Protein AF-A0A6A2FHZ5-F1 (afdb_monomer_lite)

Structure (mmCIF, N/CA/C/O backbone):
data_AF-A0A6A2FHZ5-F1
#
_entry.id   AF-A0A6A2FHZ5-F1
#
loop_
_atom_site.group_PDB
_atom_site.id
_atom_site.type_symbol
_atom_site.label_atom_id
_atom_site.label_alt_id
_atom_site.label_comp_id
_atom_site.label_asym_id
_atom_site.label_entity_id
_atom_site.label_seq_id
_atom_site.pdbx_PDB_ins_code
_atom_site.Cartn_x
_atom_site.Cartn_y
_atom_site.Cartn_z
_atom_site.occupancy
_atom_site.B_iso_or_equiv
_atom_site.auth_seq_id
_atom_site.auth_comp_id
_atom_site.auth_asym_id
_atom_site.auth_atom_id
_atom_site.pdbx_PDB_model_num
ATOM 1 N N . MET A 1 1 ? 0.148 64.747 7.440 1.00 37.81 1 MET A N 1
ATOM 2 C CA . MET A 1 1 ? -0.808 63.733 6.944 1.00 37.81 1 MET A CA 1
ATOM 3 C C . MET A 1 1 ? -0.100 62.964 5.828 1.00 37.81 1 MET A C 1
ATOM 5 O O . MET A 1 1 ? -0.114 63.393 4.688 1.00 37.81 1 MET A O 1
ATOM 9 N N . MET A 1 2 ? 0.649 61.919 6.183 1.00 27.28 2 MET A N 1
ATOM 10 C CA . MET A 1 2 ? 1.460 61.108 5.264 1.00 27.28 2 MET A CA 1
ATOM 11 C C . MET A 1 2 ? 1.037 59.653 5.467 1.00 27.28 2 MET A C 1
ATOM 13 O O . MET A 1 2 ? 1.090 59.158 6.590 1.00 27.28 2 MET A O 1
ATOM 17 N N . ARG A 1 3 ? 0.554 58.997 4.408 1.00 29.61 3 ARG A N 1
ATOM 18 C CA . ARG A 1 3 ? 0.252 57.560 4.407 1.00 29.61 3 ARG A CA 1
ATOM 19 C C . ARG A 1 3 ? 1.471 56.823 3.861 1.00 29.61 3 ARG A C 1
ATOM 21 O O . ARG A 1 3 ? 1.838 57.031 2.710 1.00 29.61 3 ARG A O 1
ATOM 28 N N . ALA A 1 4 ? 2.085 55.991 4.695 1.00 28.34 4 ALA A N 1
ATOM 29 C CA . ALA A 1 4 ? 3.094 55.030 4.276 1.00 28.34 4 ALA A CA 1
ATOM 30 C C . ALA A 1 4 ? 2.392 53.813 3.657 1.00 28.34 4 ALA A C 1
ATOM 32 O O . ALA A 1 4 ? 1.487 53.241 4.263 1.00 28.34 4 ALA A O 1
ATOM 33 N N . ILE A 1 5 ? 2.790 53.453 2.438 1.00 32.69 5 ILE A N 1
ATOM 34 C CA . ILE A 1 5 ? 2.382 52.224 1.757 1.00 32.69 5 ILE A CA 1
ATOM 35 C C . ILE A 1 5 ? 3.502 51.212 1.991 1.00 32.69 5 ILE A C 1
ATOM 37 O O . ILE A 1 5 ? 4.608 51.376 1.479 1.00 32.69 5 ILE A O 1
ATOM 41 N N . THR A 1 6 ? 3.222 50.187 2.790 1.00 32.31 6 THR A N 1
ATOM 42 C CA . THR A 1 6 ? 4.129 49.060 3.015 1.00 32.31 6 THR A CA 1
ATOM 43 C C . THR A 1 6 ? 3.942 48.049 1.886 1.00 32.31 6 THR A C 1
ATOM 45 O O . THR A 1 6 ? 2.898 47.408 1.792 1.00 32.31 6 THR A O 1
ATOM 48 N N . PHE A 1 7 ? 4.948 47.909 1.024 1.00 27.19 7 PHE A N 1
ATOM 49 C CA . PHE A 1 7 ? 5.049 46.803 0.073 1.00 27.19 7 PHE A CA 1
ATOM 50 C C . PHE A 1 7 ? 5.587 45.569 0.805 1.00 27.19 7 PHE A C 1
ATOM 52 O O . PHE A 1 7 ? 6.715 45.578 1.295 1.00 27.19 7 PHE A O 1
ATOM 59 N N . VAL A 1 8 ? 4.787 44.506 0.876 1.00 28.30 8 VAL A N 1
ATOM 60 C CA . VAL A 1 8 ? 5.243 43.177 1.302 1.00 28.30 8 VAL A CA 1
ATOM 61 C C . VAL A 1 8 ? 5.683 42.429 0.047 1.00 28.30 8 VAL A C 1
ATOM 63 O O . VAL A 1 8 ? 4.858 42.061 -0.785 1.00 28.30 8 VAL A O 1
ATOM 66 N N . ILE A 1 9 ? 6.993 42.241 -0.110 1.00 28.03 9 ILE A N 1
ATOM 67 C CA . ILE A 1 9 ? 7.573 41.392 -1.153 1.00 28.03 9 ILE A CA 1
ATOM 68 C C . ILE A 1 9 ? 7.496 39.946 -0.654 1.00 28.03 9 ILE A C 1
ATOM 70 O O . ILE A 1 9 ? 8.189 39.572 0.290 1.00 28.03 9 ILE A O 1
ATOM 74 N N . PHE A 1 10 ? 6.648 39.133 -1.284 1.00 26.42 10 PHE A N 1
ATOM 75 C CA . PHE A 1 10 ? 6.698 37.680 -1.146 1.00 26.42 10 PHE A CA 1
ATOM 76 C C . PHE A 1 10 ? 7.897 37.162 -1.949 1.00 26.42 10 PHE A C 1
ATOM 78 O O . PHE A 1 10 ? 7.898 37.201 -3.178 1.00 26.42 10 PHE A O 1
ATOM 85 N N . SER A 1 11 ? 8.929 36.696 -1.248 1.00 26.83 11 SER A N 1
ATOM 86 C CA . SER A 1 11 ? 10.017 35.928 -1.852 1.00 26.83 11 SER A CA 1
ATOM 87 C C . SER A 1 11 ? 9.502 34.520 -2.163 1.00 26.83 11 SER A C 1
ATOM 89 O O . SER A 1 11 ? 9.283 33.723 -1.252 1.00 26.83 11 SER A O 1
ATOM 91 N N . LEU A 1 12 ? 9.273 34.218 -3.444 1.00 27.72 12 LEU A N 1
ATOM 92 C CA . LEU A 1 12 ? 9.158 32.843 -3.926 1.00 27.72 12 LEU A CA 1
ATOM 93 C C . LEU A 1 12 ? 10.567 32.235 -3.952 1.00 27.72 12 LEU A C 1
ATOM 95 O O . LEU A 1 12 ? 11.324 32.444 -4.899 1.00 27.72 12 LEU A O 1
ATOM 99 N N . THR A 1 13 ? 10.925 31.457 -2.935 1.00 30.34 13 THR A N 1
ATOM 100 C CA . THR A 1 13 ? 12.044 30.518 -3.055 1.00 30.34 13 THR A CA 1
ATOM 101 C C . THR A 1 13 ? 11.579 29.319 -3.872 1.00 30.34 13 THR A C 1
ATOM 103 O O . THR A 1 13 ? 10.860 28.450 -3.382 1.00 30.34 13 THR A O 1
ATOM 106 N N . LEU A 1 14 ? 11.968 29.310 -5.144 1.00 29.31 14 LEU A N 1
ATOM 107 C CA . LEU A 1 14 ? 11.897 28.155 -6.029 1.00 29.31 14 LEU A CA 1
ATOM 108 C C . LEU A 1 14 ? 12.796 27.045 -5.465 1.00 29.31 14 LEU A C 1
ATOM 110 O O . LEU A 1 14 ? 14.011 27.213 -5.368 1.00 29.31 14 LEU A O 1
ATOM 114 N N . PHE A 1 15 ? 12.199 25.910 -5.103 1.00 27.77 15 PHE A N 1
ATOM 115 C CA . PHE A 1 15 ? 12.936 24.667 -4.901 1.00 27.77 15 PHE A CA 1
ATOM 116 C C . PHE A 1 15 ? 13.473 24.207 -6.260 1.00 27.77 15 PHE A C 1
ATOM 118 O O . PHE A 1 15 ? 12.729 23.708 -7.101 1.00 27.77 15 PHE A O 1
ATOM 125 N N . SER A 1 16 ? 14.770 24.408 -6.483 1.00 25.19 16 SER A N 1
ATOM 126 C CA . SER A 1 16 ? 15.500 23.741 -7.555 1.00 25.19 16 SER A CA 1
ATOM 127 C C . SER A 1 16 ? 15.674 22.273 -7.157 1.00 25.19 16 SER A C 1
ATOM 129 O O . SER A 1 16 ? 16.451 21.958 -6.255 1.00 25.19 16 SER A O 1
ATOM 131 N N . CYS A 1 17 ? 14.917 21.373 -7.786 1.00 31.45 17 CYS A N 1
ATOM 132 C CA . CYS A 1 17 ? 15.097 19.926 -7.666 1.00 31.45 17 CYS A CA 1
ATOM 133 C C . CYS A 1 17 ? 16.353 19.488 -8.433 1.00 31.45 17 CYS A C 1
ATOM 135 O O . CYS A 1 17 ? 16.271 18.878 -9.488 1.00 31.45 17 CYS A O 1
ATOM 137 N N . HIS A 1 18 ? 17.522 19.791 -7.877 1.00 35.44 18 HIS A N 1
ATOM 138 C CA . HIS A 1 18 ? 18.756 19.053 -8.129 1.00 35.44 18 HIS A CA 1
ATOM 139 C C . HIS A 1 18 ? 19.611 19.079 -6.861 1.00 35.44 18 HIS A C 1
ATOM 141 O O . HIS A 1 18 ? 20.652 19.728 -6.785 1.00 35.44 18 HIS A O 1
ATOM 147 N N . THR A 1 19 ? 19.195 18.326 -5.845 1.00 31.06 19 THR A N 1
ATOM 148 C CA . THR A 1 19 ? 20.190 17.669 -5.003 1.00 31.06 19 THR A CA 1
ATOM 149 C C . THR A 1 19 ? 20.744 16.514 -5.824 1.00 31.06 19 THR A C 1
ATOM 151 O O . THR A 1 19 ? 20.046 15.538 -6.089 1.00 31.06 19 THR A O 1
ATOM 154 N N . LYS A 1 20 ? 21.998 16.647 -6.272 1.00 30.27 20 LYS A N 1
ATOM 155 C CA . LYS A 1 20 ? 22.829 15.495 -6.628 1.00 30.27 20 LYS A CA 1
ATOM 156 C C . LYS A 1 20 ? 22.725 14.503 -5.470 1.00 30.27 20 LYS A C 1
ATOM 158 O O . LYS A 1 20 ? 23.298 14.747 -4.409 1.00 30.27 20 LYS A O 1
ATOM 163 N N . GLN A 1 21 ? 21.961 13.429 -5.653 1.00 33.53 21 GLN A N 1
ATOM 164 C CA . GLN A 1 21 ? 22.142 12.223 -4.860 1.00 33.53 21 GLN A CA 1
ATOM 165 C C . GLN A 1 21 ? 23.618 11.852 -5.005 1.00 33.53 21 GLN A C 1
ATOM 167 O O . GLN A 1 21 ? 24.140 11.812 -6.119 1.00 33.53 21 GLN A O 1
ATOM 172 N N . SER A 1 22 ? 24.307 11.695 -3.879 1.00 29.02 22 SER A N 1
ATOM 173 C CA . SER A 1 22 ? 25.691 11.237 -3.851 1.00 29.02 22 SER A CA 1
ATOM 174 C C . SER A 1 22 ? 25.811 9.968 -4.691 1.00 29.02 22 SER A C 1
ATOM 176 O O . SER A 1 22 ? 25.096 8.996 -4.444 1.00 29.02 22 SER A O 1
ATOM 178 N N . GLU A 1 23 ? 26.692 10.002 -5.686 1.00 32.34 23 GLU A N 1
ATOM 179 C CA . GLU A 1 23 ? 27.036 8.883 -6.557 1.00 32.34 23 GLU A CA 1
ATOM 180 C C . GLU A 1 23 ? 27.633 7.739 -5.724 1.00 32.34 23 GLU A C 1
ATOM 182 O O . GLU A 1 23 ? 28.845 7.618 -5.580 1.00 32.34 23 GLU A O 1
ATOM 187 N N . ASN A 1 24 ? 26.784 6.871 -5.175 1.00 28.42 24 ASN A N 1
ATOM 188 C CA . ASN A 1 24 ? 27.199 5.528 -4.796 1.00 28.42 24 ASN A CA 1
ATOM 189 C C . ASN A 1 24 ? 27.073 4.645 -6.038 1.00 28.42 24 ASN A C 1
ATOM 191 O O . ASN A 1 24 ? 26.074 3.961 -6.250 1.00 28.42 24 ASN A O 1
ATOM 195 N N . THR A 1 25 ? 28.100 4.679 -6.887 1.00 27.53 25 THR A N 1
ATOM 196 C CA . THR A 1 25 ? 28.330 3.668 -7.926 1.00 27.53 25 THR A CA 1
ATOM 197 C C . THR A 1 25 ? 28.543 2.311 -7.257 1.00 27.53 25 THR A C 1
ATOM 199 O O . THR A 1 25 ? 29.661 1.948 -6.897 1.00 27.53 25 THR A O 1
ATOM 202 N N . VAL A 1 26 ? 27.467 1.547 -7.077 1.00 30.05 26 VAL A N 1
ATOM 203 C CA . VAL A 1 26 ? 27.561 0.121 -6.761 1.00 30.05 26 VAL A CA 1
ATOM 204 C C . VAL A 1 26 ? 27.708 -0.619 -8.084 1.00 30.05 26 VAL A C 1
ATOM 206 O O . VAL A 1 26 ? 26.770 -0.715 -8.872 1.00 30.05 26 VAL A O 1
ATOM 209 N N . SER A 1 27 ? 28.910 -1.125 -8.345 1.00 26.55 27 SER A N 1
ATOM 210 C CA . SER A 1 27 ? 29.131 -2.105 -9.404 1.00 26.55 27 SER A CA 1
ATOM 211 C C . SER A 1 27 ? 28.442 -3.409 -8.997 1.00 26.55 27 SER A C 1
ATOM 213 O O . SER A 1 27 ? 28.780 -4.020 -7.986 1.00 26.55 27 SER A O 1
ATOM 215 N N . ILE A 1 28 ? 27.422 -3.816 -9.751 1.00 33.12 28 ILE A N 1
ATOM 216 C CA . ILE A 1 28 ? 26.739 -5.091 -9.530 1.00 33.12 28 ILE A CA 1
ATOM 217 C C . ILE A 1 28 ? 27.525 -6.167 -10.285 1.00 33.12 28 ILE A C 1
ATOM 219 O O . ILE A 1 28 ? 27.479 -6.231 -11.512 1.00 33.12 28 ILE A O 1
ATOM 223 N N . GLU A 1 29 ? 28.246 -7.019 -9.553 1.00 27.03 29 GLU A N 1
ATOM 224 C CA . GLU A 1 29 ? 28.723 -8.296 -10.089 1.00 27.03 29 GLU A CA 1
ATOM 225 C C . GLU A 1 29 ? 27.516 -9.180 -10.433 1.00 27.03 29 GLU A C 1
ATOM 227 O O . GLU A 1 29 ? 26.686 -9.510 -9.582 1.00 27.03 29 GLU A O 1
ATOM 232 N N . THR A 1 30 ? 27.413 -9.578 -11.700 1.00 32.47 30 THR A N 1
ATOM 233 C CA . THR A 1 30 ? 26.411 -10.527 -12.188 1.00 32.47 30 THR A CA 1
ATOM 234 C C . THR A 1 30 ? 26.799 -11.947 -11.778 1.00 32.47 30 THR A C 1
ATOM 236 O O . THR A 1 30 ? 27.485 -12.657 -12.512 1.00 32.47 30 THR A O 1
ATOM 239 N N . GLY A 1 31 ? 26.352 -12.364 -10.596 1.00 29.09 31 GLY A N 1
ATOM 240 C CA . GLY A 1 31 ? 26.367 -13.753 -10.141 1.00 29.09 31 GLY A CA 1
ATOM 241 C C . GLY A 1 31 ? 25.125 -14.057 -9.294 1.00 29.09 31 GLY A C 1
ATOM 242 O O . GLY A 1 31 ? 24.583 -13.142 -8.669 1.00 29.09 31 GLY A O 1
ATOM 243 N N . PRO A 1 32 ? 24.633 -15.311 -9.261 1.00 28.39 32 PRO A N 1
ATOM 244 C CA . PRO A 1 32 ? 23.470 -15.671 -8.459 1.00 28.39 32 PRO A CA 1
ATOM 245 C C . PRO A 1 32 ? 23.836 -15.565 -6.975 1.00 28.39 32 PRO A C 1
ATOM 247 O O . PRO A 1 32 ? 24.513 -16.430 -6.421 1.00 28.39 32 PRO A O 1
ATOM 250 N N . ARG A 1 33 ? 23.416 -14.474 -6.328 1.00 30.17 33 ARG A N 1
ATOM 251 C CA . ARG A 1 33 ? 23.655 -14.250 -4.902 1.00 30.17 33 ARG A CA 1
ATOM 252 C C . ARG A 1 33 ? 22.506 -14.854 -4.100 1.00 30.17 33 ARG A C 1
ATOM 254 O O . ARG A 1 33 ? 21.414 -14.296 -4.040 1.00 30.17 33 ARG A O 1
ATOM 261 N N . ALA A 1 34 ? 22.771 -16.013 -3.508 1.00 31.09 34 ALA A N 1
ATOM 262 C CA . ALA A 1 34 ? 22.007 -16.509 -2.375 1.00 31.09 34 ALA A CA 1
ATOM 263 C C . ALA A 1 34 ? 22.147 -15.529 -1.192 1.00 31.09 34 ALA A C 1
ATOM 265 O O . ALA A 1 34 ? 23.221 -14.974 -0.961 1.00 31.09 34 ALA A O 1
ATOM 266 N N . ASP A 1 35 ? 21.048 -15.347 -0.463 1.00 32.34 35 ASP A N 1
ATOM 267 C CA . ASP A 1 35 ? 20.951 -14.744 0.869 1.00 32.34 35 ASP A CA 1
ATOM 268 C C . ASP A 1 35 ? 21.330 -13.256 1.016 1.00 32.34 35 ASP A C 1
ATOM 270 O O . ASP A 1 35 ? 22.431 -12.879 1.419 1.00 32.34 35 ASP A O 1
ATOM 274 N N . SER A 1 36 ? 20.327 -12.385 0.872 1.00 33.78 36 SER A N 1
ATOM 275 C CA . SER A 1 36 ? 20.349 -10.994 1.356 1.00 33.78 36 SER A CA 1
ATOM 276 C C . SER A 1 36 ? 20.174 -10.868 2.883 1.00 33.78 36 SER A C 1
ATOM 278 O O . SER A 1 36 ? 19.803 -9.808 3.377 1.00 33.78 36 SER A O 1
ATOM 280 N N . VAL A 1 37 ? 20.436 -11.931 3.653 1.00 33.59 37 VAL A N 1
ATOM 281 C CA . VAL A 1 37 ? 20.355 -11.910 5.128 1.00 33.59 37 VAL A CA 1
ATOM 282 C C . VAL A 1 37 ? 21.687 -11.489 5.770 1.00 33.59 37 VAL A C 1
ATOM 284 O O . VAL A 1 37 ? 21.689 -10.998 6.891 1.00 33.59 37 VAL A O 1
ATOM 287 N N . ASN A 1 38 ? 22.821 -11.587 5.062 1.00 29.97 38 ASN A N 1
ATOM 288 C CA . ASN A 1 38 ? 24.149 -11.408 5.677 1.00 29.97 38 ASN A CA 1
ATOM 289 C C . ASN A 1 38 ? 24.945 -10.168 5.238 1.00 29.97 38 ASN A C 1
ATOM 291 O O . ASN A 1 38 ? 26.079 -9.999 5.676 1.00 29.97 38 ASN A O 1
ATOM 295 N N . THR A 1 39 ? 24.395 -9.274 4.412 1.00 31.47 39 THR A N 1
ATOM 296 C CA . THR A 1 39 ? 25.123 -8.061 3.970 1.00 31.47 39 THR A CA 1
ATOM 297 C C . THR A 1 39 ? 24.885 -6.823 4.839 1.00 31.47 39 THR A C 1
ATOM 299 O O . THR A 1 39 ? 25.496 -5.792 4.589 1.00 31.47 39 THR A O 1
ATOM 302 N N . VAL A 1 40 ? 24.075 -6.932 5.898 1.00 36.09 40 VAL A N 1
ATOM 303 C CA . VAL A 1 40 ? 23.838 -5.842 6.868 1.00 36.09 40 VAL A CA 1
ATOM 304 C C . VAL A 1 40 ? 24.912 -5.796 7.974 1.00 36.09 40 VAL A C 1
ATOM 306 O O . VAL A 1 40 ? 25.021 -4.808 8.685 1.00 36.09 40 VAL A O 1
ATOM 309 N N . ASN A 1 41 ? 25.774 -6.813 8.095 1.00 34.69 41 ASN A N 1
ATOM 310 C CA . ASN A 1 41 ? 26.676 -6.959 9.251 1.00 34.69 41 ASN A CA 1
ATOM 311 C C . ASN A 1 41 ? 28.042 -6.249 9.143 1.00 34.69 41 ASN A C 1
ATOM 313 O O . ASN A 1 41 ? 28.883 -6.466 10.009 1.00 34.69 41 ASN A O 1
ATOM 317 N N . ASN A 1 42 ? 28.282 -5.425 8.116 1.00 36.16 42 ASN A N 1
ATOM 318 C CA . ASN A 1 42 ? 29.568 -4.728 7.934 1.00 36.16 42 ASN A CA 1
ATOM 319 C C . ASN A 1 42 ? 29.460 -3.195 7.860 1.00 36.16 42 ASN A C 1
ATOM 321 O O . ASN A 1 42 ? 30.449 -2.545 7.532 1.00 36.16 42 ASN A O 1
ATOM 325 N N . LEU A 1 43 ? 28.298 -2.613 8.166 1.00 35.88 43 LEU A N 1
ATOM 326 C CA . LEU A 1 43 ? 28.227 -1.179 8.448 1.00 35.88 43 LEU A CA 1
ATOM 327 C C . LEU A 1 43 ? 28.726 -0.975 9.880 1.00 35.88 43 LEU A C 1
ATOM 329 O O . LEU A 1 43 ? 28.250 -1.640 10.800 1.00 35.88 43 LEU A O 1
ATOM 333 N N . THR A 1 44 ? 29.729 -0.121 10.061 1.00 37.25 44 THR A N 1
ATOM 334 C CA . THR A 1 44 ? 30.174 0.288 11.395 1.00 37.25 44 THR A CA 1
ATOM 335 C C . THR A 1 44 ? 29.017 0.993 12.110 1.00 37.25 44 THR A C 1
ATOM 337 O O . THR A 1 44 ? 28.214 1.669 11.467 1.00 37.25 44 THR A O 1
ATOM 340 N N . ASP A 1 45 ? 28.923 0.852 13.437 1.00 44.81 45 ASP A N 1
ATOM 341 C CA . ASP A 1 45 ? 27.840 1.435 14.257 1.00 44.81 45 ASP A CA 1
ATOM 342 C C . ASP A 1 45 ? 27.657 2.960 14.054 1.00 44.81 45 ASP A C 1
ATOM 344 O O . ASP A 1 45 ? 26.591 3.499 14.346 1.00 44.81 45 ASP A O 1
ATOM 348 N N . ASP A 1 46 ? 28.660 3.648 13.497 1.00 40.62 46 ASP A N 1
ATOM 349 C CA . ASP A 1 46 ? 28.648 5.085 13.205 1.00 40.62 46 ASP A CA 1
ATOM 350 C C . ASP A 1 46 ? 27.982 5.469 11.859 1.00 40.62 46 ASP A C 1
ATOM 352 O O . ASP A 1 46 ? 27.729 6.651 11.625 1.00 40.62 46 ASP A O 1
ATOM 356 N N . GLU A 1 47 ? 27.674 4.516 10.967 1.00 45.16 47 GLU A N 1
ATOM 357 C CA . GLU A 1 47 ? 27.088 4.787 9.634 1.00 45.16 47 GLU A CA 1
ATOM 358 C C . GLU A 1 47 ? 25.582 4.488 9.530 1.00 45.16 47 GLU A C 1
ATOM 360 O O . GLU A 1 47 ? 24.944 4.828 8.528 1.00 45.16 47 GLU A O 1
ATOM 365 N N . ILE A 1 48 ? 24.969 3.912 10.570 1.00 46.34 48 ILE A N 1
ATOM 366 C CA . ILE A 1 48 ? 23.509 3.816 10.652 1.00 46.34 48 ILE A CA 1
ATOM 367 C C . ILE A 1 48 ? 22.995 5.211 11.008 1.00 46.34 48 ILE A C 1
ATOM 369 O O . ILE A 1 48 ? 22.975 5.595 12.178 1.00 46.34 48 ILE A O 1
ATOM 373 N N . GLN A 1 49 ? 22.565 5.986 10.004 1.00 49.66 49 GLN A N 1
ATOM 374 C CA . GLN A 1 49 ? 21.730 7.163 10.255 1.00 49.66 49 GLN A CA 1
ATOM 375 C C . GLN A 1 49 ? 20.633 6.743 11.233 1.00 49.66 49 GLN A C 1
ATOM 377 O O . GLN A 1 49 ? 19.872 5.819 10.944 1.00 49.66 49 GLN A O 1
ATOM 382 N N . ALA A 1 50 ? 20.600 7.369 12.412 1.00 54.94 50 ALA A N 1
ATOM 383 C CA . ALA A 1 50 ? 19.620 7.053 13.436 1.00 54.94 50 ALA A CA 1
ATOM 384 C C . ALA A 1 50 ? 18.229 7.143 12.804 1.00 54.94 50 ALA A C 1
ATOM 386 O O . ALA A 1 50 ? 17.778 8.235 12.450 1.00 54.94 50 ALA A O 1
ATOM 387 N N . ILE A 1 51 ? 17.585 5.987 12.615 1.00 60.03 51 ILE A N 1
ATOM 388 C CA . ILE A 1 51 ? 16.256 5.907 12.016 1.00 60.03 51 ILE A CA 1
ATOM 389 C C . ILE A 1 51 ? 15.365 6.857 12.807 1.00 60.03 51 ILE A C 1
ATOM 391 O O . ILE A 1 51 ? 15.137 6.669 14.005 1.00 60.03 51 ILE A O 1
ATOM 395 N N . THR A 1 52 ? 14.909 7.917 12.147 1.00 68.69 52 THR A N 1
ATOM 396 C CA . THR A 1 52 ? 14.117 8.941 12.816 1.00 68.69 52 THR A CA 1
ATOM 397 C C . THR A 1 52 ? 12.694 8.416 12.955 1.00 68.69 52 THR A C 1
ATOM 399 O O . THR A 1 52 ? 12.100 7.892 12.008 1.00 68.69 52 THR A O 1
ATOM 402 N N . TYR A 1 53 ? 12.150 8.509 14.165 1.00 69.88 53 TYR A N 1
ATOM 403 C CA . TYR A 1 53 ? 10.799 8.045 14.464 1.00 69.88 53 TYR A CA 1
ATOM 404 C C . TYR A 1 53 ? 9.742 8.999 13.889 1.00 69.88 53 TYR A C 1
ATOM 406 O O . TYR A 1 53 ? 10.033 10.125 13.482 1.00 69.88 53 TYR A O 1
ATOM 414 N N . CYS A 1 54 ? 8.483 8.558 13.842 1.00 73.44 54 CYS A N 1
ATOM 415 C CA . CYS A 1 54 ? 7.375 9.442 13.493 1.00 73.44 54 CYS A CA 1
ATOM 416 C C . CYS A 1 54 ? 7.323 10.656 14.436 1.00 73.44 54 CYS A C 1
ATOM 418 O O . CYS A 1 54 ? 6.989 10.519 15.611 1.00 73.44 54 CYS A O 1
ATOM 420 N N . GLU A 1 55 ? 7.586 11.848 13.907 1.00 72.75 55 GLU A N 1
ATOM 421 C CA . GLU A 1 55 ? 7.100 13.085 14.514 1.00 72.75 55 GLU A CA 1
ATOM 422 C C . GLU A 1 55 ? 5.606 13.235 14.229 1.00 72.75 55 GLU A C 1
ATOM 424 O O . GLU A 1 55 ? 5.183 13.161 13.073 1.00 72.75 55 GLU A O 1
ATOM 429 N N . PHE A 1 56 ? 4.827 13.415 15.292 1.00 73.06 56 PHE A N 1
ATOM 430 C CA . PHE A 1 56 ? 3.394 13.665 15.226 1.00 73.06 56 PHE A CA 1
ATOM 431 C C . PHE A 1 56 ? 3.138 15.098 15.669 1.00 73.06 56 PHE A C 1
ATOM 433 O O . PHE A 1 56 ? 3.646 15.523 16.709 1.00 73.06 56 PHE A O 1
ATOM 440 N N . ASP A 1 57 ? 2.329 15.828 14.911 1.00 74.88 57 ASP A N 1
ATOM 441 C CA . ASP A 1 57 ? 1.799 17.093 15.400 1.00 74.88 57 ASP A CA 1
ATOM 442 C C . ASP A 1 57 ? 0.694 16.856 16.454 1.00 74.88 57 ASP A C 1
ATOM 444 O O . ASP A 1 57 ? 0.238 15.734 16.703 1.00 74.88 57 ASP A O 1
ATOM 448 N N . ASN A 1 58 ? 0.239 17.940 17.083 1.00 74.00 58 ASN A N 1
ATOM 449 C CA . ASN A 1 58 ? -0.795 17.886 18.118 1.00 74.00 58 ASN A CA 1
ATOM 450 C C . ASN A 1 58 ? -2.207 17.570 17.579 1.00 74.00 58 ASN A C 1
ATOM 452 O O . ASN A 1 58 ? -3.134 17.438 18.378 1.00 74.00 58 ASN A O 1
ATOM 456 N N . LEU A 1 59 ? -2.394 17.465 16.260 1.00 78.31 59 LEU A N 1
ATOM 457 C CA . LEU A 1 59 ? -3.678 17.149 15.623 1.00 78.31 59 LEU A CA 1
ATOM 458 C C . LEU A 1 59 ? -3.902 15.630 15.509 1.00 78.31 59 LEU A C 1
ATOM 460 O O . LEU A 1 59 ? -5.024 15.181 15.276 1.00 78.31 59 LEU A O 1
ATOM 464 N N . HIS A 1 60 ? -2.858 14.830 15.736 1.00 85.56 60 HIS A N 1
ATOM 465 C CA . HIS A 1 60 ? -2.891 13.374 15.658 1.00 85.56 60 HIS A CA 1
ATOM 466 C C . HIS A 1 60 ? -3.352 12.719 16.971 1.00 85.56 60 HIS A C 1
ATOM 468 O O . HIS A 1 60 ? -2.679 12.747 18.009 1.00 85.56 60 HIS A O 1
ATOM 474 N N . LEU A 1 61 ? -4.495 12.034 16.922 1.00 88.94 61 LEU A N 1
ATOM 475 C CA . LEU A 1 61 ? -5.099 11.396 18.090 1.00 88.94 61 LEU A CA 1
ATOM 476 C C . LEU A 1 61 ? -4.538 9.991 18.329 1.00 88.94 61 LEU A C 1
ATOM 478 O O . LEU A 1 61 ? -4.203 9.265 17.394 1.00 88.94 61 LEU A O 1
ATOM 482 N N . ASN A 1 62 ? -4.478 9.558 19.590 1.00 92.19 62 ASN A N 1
ATOM 483 C CA . ASN A 1 62 ? -4.272 8.139 19.884 1.00 92.19 62 ASN A CA 1
ATOM 484 C C . ASN A 1 62 ? -5.517 7.347 19.457 1.00 92.19 62 ASN A C 1
ATOM 486 O O . ASN A 1 62 ? -6.644 7.786 19.682 1.00 92.19 62 ASN A O 1
ATOM 490 N N . PHE A 1 63 ? -5.337 6.141 18.918 1.00 92.75 63 PHE A N 1
ATOM 491 C CA . PHE A 1 63 ? -6.453 5.290 18.481 1.00 92.75 63 PHE A CA 1
ATOM 492 C C . PHE A 1 63 ? -7.545 5.094 19.552 1.00 92.75 63 PHE A C 1
ATOM 494 O O . PHE A 1 63 ? -8.746 5.251 19.290 1.00 92.75 63 PHE A O 1
ATOM 501 N N . ASP A 1 64 ? -7.133 4.786 20.783 1.00 91.94 64 ASP A N 1
ATOM 502 C CA . ASP A 1 64 ? -8.066 4.554 21.885 1.00 91.94 64 ASP A CA 1
ATOM 503 C C . ASP A 1 64 ? -8.709 5.862 22.394 1.00 91.94 64 ASP A C 1
ATOM 505 O O . ASP A 1 64 ? -9.807 5.804 22.944 1.00 91.94 64 ASP A O 1
ATOM 509 N N . SER A 1 65 ? -8.103 7.036 22.150 1.00 92.69 65 SER A N 1
ATOM 510 C CA . SER A 1 65 ? -8.650 8.336 22.581 1.00 92.69 65 SER A CA 1
ATOM 511 C C . SER A 1 65 ? -9.692 8.923 21.631 1.00 92.69 65 SER A C 1
ATOM 513 O O . SER A 1 65 ? -10.389 9.862 22.009 1.00 92.69 65 SER A O 1
ATOM 515 N N . VAL A 1 66 ? -9.821 8.405 20.405 1.00 92.19 66 VAL A N 1
ATOM 516 C CA . VAL A 1 66 ? -10.877 8.855 19.488 1.00 92.19 66 VAL A CA 1
ATOM 517 C C . VAL A 1 66 ? -12.243 8.435 20.037 1.00 92.19 66 VAL A C 1
ATOM 519 O O . VAL A 1 66 ? -12.517 7.239 20.192 1.00 92.19 66 VAL A O 1
ATOM 522 N N . LEU A 1 67 ? -13.090 9.425 20.322 1.00 92.69 67 LEU A N 1
ATOM 523 C CA . LEU A 1 67 ? -14.419 9.242 20.906 1.00 92.69 67 LEU A CA 1
ATOM 524 C C . LEU A 1 67 ? -15.332 8.405 20.001 1.00 92.69 67 LEU A C 1
ATOM 526 O O . LEU A 1 67 ? -15.245 8.475 18.775 1.00 92.69 67 LEU A O 1
ATOM 530 N N . ASP A 1 68 ? -16.253 7.652 20.601 1.00 95.06 68 ASP A N 1
ATOM 531 C CA . ASP A 1 68 ? -17.389 7.101 19.863 1.00 95.06 68 ASP A CA 1
ATOM 532 C C . ASP A 1 68 ? -18.463 8.178 19.615 1.00 95.06 68 ASP A C 1
ATOM 534 O O . ASP A 1 68 ? -18.526 9.193 20.315 1.00 95.06 68 ASP A O 1
ATOM 538 N N . VAL A 1 69 ? -19.343 7.954 18.633 1.00 93.50 69 VAL A N 1
ATOM 539 C CA . VAL A 1 69 ? -20.380 8.930 18.231 1.00 93.50 69 VAL A CA 1
ATOM 540 C C . VAL A 1 69 ? -21.302 9.314 19.389 1.00 93.50 69 VAL A C 1
ATOM 542 O O . VAL A 1 69 ? -21.711 10.472 19.499 1.00 93.50 69 VAL A O 1
ATOM 545 N N . LYS A 1 70 ? -21.670 8.358 20.249 1.00 95.44 70 LYS A N 1
ATOM 546 C CA . LYS A 1 70 ? -22.591 8.606 21.362 1.00 95.44 70 LYS A CA 1
ATOM 547 C C . LYS A 1 70 ? -21.914 9.495 22.401 1.00 95.44 70 LYS A C 1
ATOM 549 O O . LYS A 1 70 ? -22.515 10.483 22.821 1.00 95.44 70 LYS A O 1
ATOM 554 N N . THR A 1 71 ? -20.674 9.184 22.765 1.00 94.94 71 THR A N 1
ATOM 555 C CA . THR A 1 71 ? -19.870 9.983 23.697 1.00 94.94 71 THR A CA 1
ATOM 556 C C . THR A 1 71 ? -19.596 11.380 23.137 1.00 94.94 71 THR A C 1
ATOM 558 O O . THR A 1 71 ? -19.816 12.367 23.837 1.00 94.94 71 THR A O 1
ATOM 561 N N . ALA A 1 72 ? -19.232 11.494 21.855 1.00 93.81 72 ALA A N 1
ATOM 562 C CA . ALA A 1 72 ? -19.044 12.781 21.182 1.00 93.81 72 ALA A CA 1
ATOM 563 C C . ALA A 1 72 ? -20.316 13.652 21.238 1.00 93.81 72 ALA A C 1
ATOM 565 O O . ALA A 1 72 ? -20.261 14.808 21.654 1.00 93.81 72 ALA A O 1
ATOM 566 N N . LYS A 1 73 ? -21.498 13.090 20.940 1.00 94.75 73 LYS A N 1
ATOM 567 C CA . LYS A 1 73 ? -22.784 13.811 21.046 1.00 94.75 73 LYS A CA 1
ATOM 568 C C . LYS A 1 73 ? -23.111 14.272 22.469 1.00 94.75 73 LYS A C 1
ATOM 570 O O . LYS A 1 73 ? -23.726 15.321 22.648 1.00 94.75 73 LYS A O 1
ATOM 575 N N . GLN A 1 74 ? -22.741 13.495 23.486 1.00 95.88 74 GLN A N 1
ATOM 576 C CA . GLN A 1 74 ? -22.944 13.883 24.885 1.00 95.88 74 GLN A CA 1
ATOM 577 C C . GLN A 1 74 ? -22.026 15.038 25.292 1.00 95.88 74 GLN A C 1
ATOM 579 O O . GLN A 1 74 ? -22.461 15.945 26.007 1.00 95.88 74 GLN A O 1
ATOM 584 N N . LEU A 1 75 ? -20.776 15.008 24.830 1.00 94.94 75 LEU A N 1
ATOM 585 C CA . LEU A 1 75 ? -19.776 16.021 25.142 1.00 94.94 75 LEU A CA 1
ATOM 586 C C . LEU A 1 75 ? -19.956 17.315 24.344 1.00 94.94 75 LEU A C 1
ATOM 588 O O . LEU A 1 75 ? -19.590 18.362 24.864 1.00 94.94 75 LEU A O 1
ATOM 592 N N . LEU A 1 76 ? -20.604 17.280 23.174 1.00 95.25 76 LEU A N 1
ATOM 593 C CA . LEU A 1 76 ? -20.882 18.465 22.350 1.00 95.25 76 LEU A CA 1
ATOM 594 C C . LEU A 1 76 ? -21.534 19.617 23.138 1.00 95.25 76 LEU A C 1
ATOM 596 O O . LEU A 1 76 ? -21.250 20.784 22.899 1.00 95.25 76 LEU A O 1
ATOM 600 N N . LYS A 1 77 ? -22.382 19.301 24.128 1.00 93.06 77 LYS A N 1
ATOM 601 C CA . LYS A 1 77 ? -23.019 20.314 24.992 1.00 93.06 77 LYS A CA 1
ATOM 602 C C . LYS A 1 77 ? -22.027 21.089 25.865 1.00 93.06 77 LYS A C 1
ATOM 604 O O . LYS A 1 77 ? -22.353 22.176 26.326 1.00 93.06 77 LYS A O 1
ATOM 609 N N . LYS A 1 78 ? -20.881 20.484 26.172 1.00 95.56 78 LYS A N 1
ATOM 610 C CA . LYS A 1 78 ? -19.834 21.029 27.046 1.00 95.56 78 LYS A CA 1
ATOM 611 C C . LYS A 1 78 ? -18.663 21.587 26.246 1.00 95.56 78 LYS A C 1
ATOM 613 O O . LYS A 1 78 ? -18.019 22.518 26.710 1.00 95.56 78 LYS A O 1
ATOM 618 N N . ASP A 1 79 ? -18.406 21.012 25.078 1.00 94.69 79 ASP A N 1
ATOM 619 C CA . ASP A 1 79 ? -17.318 21.388 24.190 1.00 94.69 79 ASP A CA 1
ATOM 620 C C . ASP A 1 79 ? -17.824 21.446 22.738 1.00 94.69 79 ASP A C 1
ATOM 622 O O . ASP A 1 79 ? -17.914 20.411 22.066 1.00 94.69 79 ASP A O 1
ATOM 626 N N . PRO A 1 80 ? -18.168 22.650 22.243 1.00 93.38 80 PRO A N 1
ATOM 627 C CA . PRO A 1 80 ? -18.604 22.848 20.865 1.00 93.38 80 PRO A CA 1
ATOM 628 C C . PRO A 1 80 ? -17.562 22.448 19.813 1.00 93.38 80 PRO A C 1
ATOM 630 O O . PRO A 1 80 ? -17.943 22.154 18.686 1.00 93.38 80 PRO A O 1
ATOM 633 N N . SER A 1 81 ? -16.264 22.374 20.150 1.00 89.88 81 SER A N 1
ATOM 634 C CA . SER A 1 81 ? -15.227 21.977 19.181 1.00 89.88 81 SER A CA 1
ATOM 635 C C . SER A 1 81 ? -15.404 20.538 18.676 1.00 89.88 81 SER A C 1
ATOM 637 O O . SER A 1 81 ? -14.953 20.196 17.583 1.00 89.88 81 SER A O 1
ATOM 639 N N . ILE A 1 82 ? -16.144 19.705 19.418 1.00 91.38 82 ILE A N 1
ATOM 640 C CA . ILE A 1 82 ? -16.492 18.333 19.026 1.00 91.38 82 ILE A CA 1
ATOM 641 C C . ILE A 1 82 ? -17.388 18.294 17.783 1.00 91.38 82 ILE A C 1
ATOM 643 O O . ILE A 1 82 ? -17.424 17.279 17.082 1.00 91.38 82 ILE A O 1
ATOM 647 N N . GLU A 1 83 ? -18.086 19.391 17.476 1.00 92.38 83 GLU A N 1
ATOM 648 C CA . GLU A 1 83 ? -18.906 19.502 16.272 1.00 92.38 83 GLU A CA 1
ATOM 649 C C . GLU A 1 83 ? -18.101 19.187 15.006 1.00 92.38 83 GLU A C 1
ATOM 651 O O . GLU A 1 83 ? -18.608 18.475 14.140 1.00 92.38 83 GLU A O 1
ATOM 656 N N . TYR A 1 84 ? -16.825 19.590 14.960 1.00 89.00 84 TYR A N 1
ATOM 657 C CA . TYR A 1 84 ? -15.902 19.270 13.868 1.00 89.00 84 TYR A CA 1
ATOM 658 C C . TYR A 1 84 ? -15.869 17.768 13.554 1.00 89.00 84 TYR A C 1
ATOM 660 O O . TYR A 1 84 ? -16.079 17.360 12.414 1.00 89.00 84 TYR A O 1
ATOM 668 N N . TYR A 1 85 ? -15.672 16.922 14.572 1.00 88.50 85 TYR A N 1
ATOM 669 C CA . TYR A 1 85 ? -15.624 15.470 14.384 1.00 88.50 85 TYR A CA 1
ATOM 670 C C . TYR A 1 85 ? -16.977 14.909 13.952 1.00 88.50 85 TYR A C 1
ATOM 672 O O . TYR A 1 85 ? -17.041 14.032 13.099 1.00 88.50 85 TYR A O 1
ATOM 680 N N . LEU A 1 86 ? -18.074 15.413 14.523 1.00 92.00 86 LEU A N 1
ATOM 681 C CA . LEU A 1 86 ? -19.416 14.931 14.193 1.00 92.00 86 LEU A CA 1
ATOM 682 C C . LEU A 1 86 ? -19.839 15.285 12.760 1.00 92.00 86 LEU A C 1
ATOM 684 O O . LEU A 1 86 ? -20.629 14.539 12.176 1.00 92.00 86 LEU A O 1
ATOM 688 N N . GLN A 1 87 ? -19.311 16.379 12.208 1.00 91.75 87 GLN A N 1
ATOM 689 C CA . GLN A 1 87 ? -19.525 16.804 10.825 1.00 91.75 87 GLN A CA 1
ATOM 690 C C . GLN A 1 87 ? -18.543 16.155 9.834 1.00 91.75 87 GLN A C 1
ATOM 692 O O . GLN A 1 87 ? -18.838 16.099 8.642 1.00 91.75 87 GLN A O 1
ATOM 697 N N . ASN A 1 88 ? -17.401 15.635 10.295 1.00 91.00 88 ASN A N 1
ATOM 698 C CA . ASN A 1 88 ? -16.407 15.017 9.422 1.00 91.00 88 ASN A CA 1
ATOM 699 C C . ASN A 1 88 ? -16.813 13.580 9.028 1.00 91.00 88 ASN A C 1
ATOM 701 O O . ASN A 1 88 ? -16.924 12.690 9.870 1.00 91.00 88 ASN A O 1
ATOM 705 N N . GLU A 1 89 ? -16.997 13.315 7.731 1.00 90.38 89 GLU A N 1
ATOM 706 C CA . GLU A 1 89 ? -17.361 11.980 7.224 1.00 90.38 89 GLU A CA 1
ATOM 707 C C . GLU A 1 89 ? -16.340 10.899 7.598 1.00 90.38 89 GLU A C 1
ATOM 709 O O . GLU A 1 89 ? -16.716 9.779 7.963 1.00 90.38 89 GLU A O 1
ATOM 714 N N . SER A 1 90 ? -15.051 11.243 7.580 1.00 93.69 90 SER A N 1
ATOM 715 C CA . SER A 1 90 ? -13.974 10.311 7.910 1.00 93.69 90 SER A CA 1
ATOM 716 C C . SER A 1 90 ? -14.019 9.865 9.374 1.00 93.69 90 SER A C 1
ATOM 718 O O . SER A 1 90 ? -13.658 8.726 9.672 1.00 93.69 90 SER A O 1
ATOM 720 N N . PHE A 1 91 ? -14.568 10.680 10.283 1.00 95.31 91 PHE A N 1
ATOM 721 C CA . PHE A 1 91 ? -14.829 10.265 11.662 1.00 95.31 91 PHE A CA 1
ATOM 722 C C . PHE A 1 91 ? -15.847 9.124 11.723 1.00 95.31 91 PHE A C 1
ATOM 724 O O . PHE A 1 91 ? -15.642 8.166 12.465 1.00 95.31 91 PHE A O 1
ATOM 731 N N . HIS A 1 92 ? -16.912 9.167 10.916 1.00 94.00 92 HIS A N 1
ATOM 732 C CA . HIS A 1 92 ? -17.916 8.096 10.870 1.00 94.00 92 HIS A CA 1
ATOM 733 C C . HIS A 1 92 ? -17.365 6.820 10.227 1.00 94.00 92 HIS A C 1
ATOM 735 O O . HIS A 1 92 ? -17.610 5.728 10.743 1.00 94.00 92 HIS A O 1
ATOM 741 N N . VAL A 1 93 ? -16.567 6.943 9.159 1.00 95.44 93 VAL A N 1
ATOM 742 C CA . VAL A 1 93 ? -15.843 5.801 8.569 1.00 95.44 93 VAL A CA 1
ATOM 743 C C . VAL A 1 93 ? -14.893 5.183 9.596 1.00 95.44 93 VAL A C 1
ATOM 745 O O . VAL A 1 93 ? -14.868 3.960 9.762 1.00 95.44 93 VAL A O 1
ATOM 748 N N . PHE A 1 94 ? -14.178 6.013 10.356 1.00 97.06 94 PHE A N 1
ATOM 749 C CA . PHE A 1 94 ? -13.284 5.552 11.410 1.00 97.06 94 PHE A CA 1
ATOM 750 C C . PHE A 1 94 ? -14.006 4.728 12.477 1.00 97.06 94 PHE A C 1
ATOM 752 O O . PHE A 1 94 ? -13.436 3.756 12.957 1.00 97.06 94 PHE A O 1
ATOM 759 N N . GLN A 1 95 ? -15.258 5.033 12.834 1.00 96.62 95 GLN A N 1
ATOM 760 C CA . GLN A 1 95 ? -15.988 4.218 13.817 1.00 96.62 95 GLN A CA 1
ATOM 761 C C . GLN A 1 95 ? -16.157 2.770 13.351 1.00 96.62 95 GLN A C 1
ATOM 763 O O . GLN A 1 95 ? -16.000 1.851 14.152 1.00 96.62 95 GLN A O 1
ATOM 768 N N . ILE A 1 96 ? -16.422 2.561 12.059 1.00 95.62 96 ILE A N 1
ATOM 769 C CA . ILE A 1 96 ? -16.533 1.225 11.458 1.00 95.62 96 ILE A CA 1
ATOM 770 C C . ILE A 1 96 ? -15.164 0.536 11.487 1.00 95.62 96 ILE A C 1
ATOM 772 O O . ILE A 1 96 ? -15.034 -0.582 11.984 1.00 95.62 96 ILE A O 1
ATOM 776 N N . VAL A 1 97 ? -14.124 1.236 11.027 1.00 96.94 97 VAL A N 1
ATOM 777 C CA . VAL A 1 97 ? -12.742 0.730 11.000 1.00 96.94 97 VAL A CA 1
ATOM 778 C C . VAL A 1 97 ? -12.231 0.405 12.411 1.00 96.94 97 VAL A C 1
ATOM 780 O O . VAL A 1 97 ? -11.566 -0.609 12.616 1.00 96.94 97 VAL A O 1
ATOM 783 N N . LYS A 1 98 ? -12.590 1.210 13.415 1.00 96.94 98 LYS A N 1
ATOM 784 C CA . LYS A 1 98 ? -12.248 0.996 14.824 1.00 96.94 98 LYS A CA 1
ATOM 785 C C . LYS A 1 98 ? -12.850 -0.302 15.348 1.00 96.94 98 LYS A C 1
ATOM 787 O O . LYS A 1 98 ? -12.131 -1.049 16.005 1.00 96.94 98 LYS A O 1
ATOM 792 N N . GLN A 1 99 ? -14.115 -0.607 15.047 1.00 96.75 99 GLN A N 1
ATOM 793 C CA . GLN A 1 99 ? -14.720 -1.881 15.466 1.00 96.75 99 GLN A CA 1
ATOM 794 C C . GLN A 1 99 ? -13.994 -3.083 14.858 1.00 96.75 99 GLN A C 1
ATOM 796 O O . GLN A 1 99 ? -13.665 -4.033 15.565 1.00 96.75 99 GLN A O 1
ATOM 801 N N . ASP A 1 100 ? -13.671 -2.998 13.573 1.00 97.00 100 ASP A N 1
ATOM 802 C CA . ASP A 1 100 ? -12.889 -3.992 12.845 1.00 97.00 100 ASP A CA 1
ATOM 803 C C . ASP A 1 100 ? -11.511 -4.245 13.479 1.00 97.00 100 ASP A C 1
ATOM 805 O O . ASP A 1 100 ? -11.122 -5.390 13.718 1.00 97.00 100 ASP A O 1
ATOM 809 N N . ILE A 1 101 ? -10.777 -3.177 13.799 1.00 97.50 101 ILE A N 1
ATOM 810 C CA . ILE A 1 101 ? -9.467 -3.258 14.462 1.00 97.50 101 ILE A CA 1
ATOM 811 C C . ILE A 1 101 ? -9.605 -3.872 15.859 1.00 97.50 101 ILE A C 1
ATOM 813 O O . ILE A 1 101 ? -8.829 -4.755 16.232 1.00 97.50 101 ILE A O 1
ATOM 817 N N . LEU A 1 102 ? -10.607 -3.444 16.634 1.00 96.62 102 LEU A N 1
ATOM 818 C CA . LEU A 1 102 ? -10.879 -3.994 17.964 1.00 96.62 102 LEU A CA 1
ATOM 819 C C . LEU A 1 102 ? -11.195 -5.494 17.899 1.00 96.62 102 LEU A C 1
ATOM 821 O O . LEU A 1 102 ? -10.685 -6.254 18.725 1.00 96.62 102 LEU A O 1
ATOM 825 N N . ALA A 1 103 ? -11.946 -5.940 16.889 1.00 97.94 103 ALA A N 1
ATOM 826 C CA . ALA A 1 103 ? -12.237 -7.354 16.659 1.00 97.94 103 ALA A CA 1
ATOM 827 C C . ALA A 1 103 ? -10.979 -8.183 16.328 1.00 97.94 103 ALA A C 1
ATOM 829 O O . ALA A 1 103 ? -10.939 -9.381 16.613 1.00 97.94 103 ALA A O 1
ATOM 830 N N . ARG A 1 104 ? -9.921 -7.557 15.791 1.00 97.62 104 ARG A N 1
ATOM 831 C CA . ARG A 1 104 ? -8.630 -8.202 15.483 1.00 97.62 104 ARG A CA 1
ATOM 832 C C . ARG A 1 104 ? -7.615 -8.157 16.633 1.00 97.62 104 ARG A C 1
ATOM 834 O O . ARG A 1 104 ? -6.603 -8.854 16.550 1.00 97.62 104 ARG A O 1
ATOM 841 N N . LYS A 1 105 ? -7.873 -7.442 17.740 1.00 96.56 105 LYS A N 1
ATOM 842 C CA . LYS A 1 105 ? -6.972 -7.414 18.920 1.00 96.56 105 LYS A CA 1
ATOM 843 C C . LYS A 1 105 ? -6.598 -8.817 19.445 1.00 96.56 105 LYS A C 1
ATOM 845 O O . LYS A 1 105 ? -5.420 -9.034 19.740 1.00 96.56 105 LYS A O 1
ATOM 850 N N . PRO A 1 106 ? -7.518 -9.803 19.533 1.00 97.56 106 PRO A N 1
ATOM 851 C CA . PRO A 1 106 ? -7.151 -11.162 19.930 1.00 97.56 106 PRO A CA 1
ATOM 852 C C . PRO A 1 106 ? -6.159 -11.822 18.968 1.00 97.56 106 PRO A C 1
ATOM 854 O O . PRO A 1 106 ? -5.243 -12.500 19.425 1.00 97.56 106 PRO A O 1
ATOM 857 N N . LEU A 1 107 ? -6.311 -11.616 17.654 1.00 97.69 107 LEU A N 1
ATOM 858 C CA . LEU A 1 107 ? -5.373 -12.134 16.656 1.00 97.69 107 LEU A CA 1
ATOM 859 C C . LEU A 1 107 ? -3.996 -11.481 16.815 1.00 97.69 107 LEU A C 1
ATOM 861 O O . LEU A 1 107 ? -3.009 -12.204 16.898 1.00 97.69 107 LEU A O 1
ATOM 865 N N . ALA A 1 108 ? -3.933 -10.151 16.943 1.00 97.69 108 ALA A N 1
ATOM 866 C CA . ALA A 1 108 ? -2.680 -9.422 17.163 1.00 97.69 108 ALA A CA 1
ATOM 867 C C . ALA A 1 108 ? -1.901 -9.969 18.370 1.00 97.69 108 ALA A C 1
ATOM 869 O O . ALA A 1 108 ? -0.713 -10.270 18.263 1.00 97.69 108 ALA A O 1
ATOM 870 N N . LYS A 1 109 ? -2.600 -10.207 19.490 1.00 97.81 109 LYS A N 1
ATOM 871 C CA . LYS A 1 109 ? -2.012 -10.820 20.689 1.00 97.81 109 LYS A CA 1
ATOM 872 C C . LYS A 1 109 ? -1.452 -12.219 20.415 1.00 97.81 109 LYS A C 1
ATOM 874 O O . LYS A 1 109 ? -0.362 -12.537 20.877 1.00 97.81 109 LYS A O 1
ATOM 879 N N . LYS A 1 110 ? -2.189 -13.068 19.693 1.00 98.06 110 LYS A N 1
ATOM 880 C CA . LYS A 1 110 ? -1.748 -14.440 19.381 1.00 98.06 110 LYS A CA 1
ATOM 881 C C . LYS A 1 110 ? -0.556 -14.482 18.430 1.00 98.06 110 LYS A C 1
ATOM 883 O O . LYS A 1 110 ? 0.293 -15.350 18.579 1.00 98.06 110 LYS A O 1
ATOM 888 N N . LEU A 1 111 ? -0.483 -13.528 17.505 1.00 98.12 111 LEU A N 1
ATOM 889 C CA . LEU A 1 111 ? 0.655 -13.345 16.606 1.00 98.12 111 LEU A CA 1
ATOM 890 C C . LEU A 1 111 ? 1.898 -12.783 17.317 1.00 98.12 111 LEU A C 1
ATOM 892 O O . LEU A 1 111 ? 2.949 -12.684 16.693 1.00 98.12 111 LEU A O 1
ATOM 896 N N . GLY A 1 112 ? 1.791 -12.414 18.600 1.00 97.56 112 GLY A N 1
ATOM 897 C CA . GLY A 1 112 ? 2.894 -11.837 19.367 1.00 97.56 112 GLY A CA 1
ATOM 898 C C . GLY A 1 112 ? 3.221 -10.393 18.982 1.00 97.56 112 GLY A C 1
ATOM 899 O O . GLY A 1 112 ? 4.332 -9.939 19.242 1.00 97.56 112 GLY A O 1
ATOM 900 N N . LEU A 1 113 ? 2.280 -9.671 18.360 1.00 97.12 113 LEU A N 1
ATOM 901 C CA . LEU A 1 113 ? 2.445 -8.244 18.089 1.00 97.12 113 LEU A CA 1
ATOM 902 C C . LEU A 1 113 ? 2.426 -7.440 19.399 1.00 97.12 113 LEU A C 1
ATOM 904 O O . LEU A 1 113 ? 1.884 -7.890 20.415 1.00 97.12 113 LEU A O 1
ATOM 908 N N . SER A 1 114 ? 3.003 -6.234 19.370 1.00 95.00 114 SER A N 1
ATOM 909 C CA . SER A 1 114 ? 2.986 -5.320 20.518 1.00 95.00 114 SER A CA 1
ATOM 910 C C . SER A 1 114 ? 1.540 -5.040 20.966 1.00 95.00 114 SER A C 1
ATOM 912 O O . SER A 1 114 ? 0.597 -5.096 20.174 1.00 95.00 114 SER A O 1
ATOM 914 N N . SER A 1 115 ? 1.342 -4.676 22.235 1.00 93.50 115 SER A N 1
ATOM 915 C CA . SER A 1 115 ? 0.013 -4.280 22.730 1.00 93.50 115 SER A CA 1
ATOM 916 C C . SER A 1 115 ? -0.528 -3.001 22.080 1.00 93.50 115 SER A C 1
ATOM 918 O O . SER A 1 115 ? -1.723 -2.728 22.186 1.00 93.50 115 SER A O 1
ATOM 920 N N . GLN A 1 116 ? 0.342 -2.230 21.424 1.00 92.62 116 GLN A N 1
ATOM 921 C CA . GLN A 1 116 ? 0.014 -1.002 20.705 1.00 92.62 116 GLN A CA 1
ATOM 922 C C . GLN A 1 116 ? -0.192 -1.235 19.201 1.00 92.62 116 GLN A C 1
ATOM 924 O O . GLN A 1 116 ? -0.602 -0.310 18.502 1.00 92.62 116 GLN A O 1
ATOM 929 N N . ALA A 1 117 ? 0.079 -2.443 18.699 1.00 95.88 117 ALA A N 1
ATOM 930 C CA . ALA A 1 117 ? -0.080 -2.777 17.296 1.00 95.88 117 ALA A CA 1
ATOM 931 C C . ALA A 1 117 ? -1.562 -2.882 16.918 1.00 95.88 117 ALA A C 1
ATOM 933 O O . ALA A 1 117 ? -2.350 -3.600 17.542 1.00 95.88 117 ALA A O 1
ATOM 934 N N . LEU A 1 118 ? -1.931 -2.188 15.847 1.00 97.25 118 LEU A N 1
ATOM 935 C CA . LEU A 1 118 ? -3.277 -2.176 15.290 1.00 97.25 118 LEU A CA 1
ATOM 936 C C . LEU A 1 118 ? -3.262 -2.913 13.952 1.00 97.25 118 LEU A C 1
ATOM 938 O O . LEU A 1 118 ? -2.637 -2.432 13.012 1.00 97.25 118 LEU A O 1
ATOM 942 N N . ILE A 1 119 ? -3.954 -4.054 13.844 1.00 98.38 119 ILE A N 1
ATOM 943 C CA . ILE A 1 119 ? -4.187 -4.714 12.546 1.00 98.38 119 ILE A CA 1
ATOM 944 C C . ILE A 1 119 ? -5.295 -3.947 11.820 1.00 98.38 119 ILE A C 1
ATOM 946 O O . ILE A 1 119 ? -6.486 -4.176 12.063 1.00 98.38 119 ILE A O 1
ATOM 950 N N . VAL A 1 120 ? -4.889 -3.017 10.956 1.00 97.94 120 VAL A N 1
ATOM 951 C CA . VAL A 1 120 ? -5.793 -2.116 10.228 1.00 97.94 120 VAL A CA 1
ATOM 952 C C . VAL A 1 120 ? -6.525 -2.840 9.103 1.00 97.94 120 VAL A C 1
ATOM 954 O O . VAL A 1 120 ? -7.708 -2.583 8.873 1.00 97.94 120 VAL A O 1
ATOM 957 N N . GLU A 1 121 ? -5.876 -3.827 8.485 1.00 98.38 121 GLU A N 1
ATOM 958 C CA . GLU A 1 121 ? -6.464 -4.626 7.417 1.00 98.38 121 GLU A CA 1
ATOM 959 C C . GLU A 1 121 ? -5.916 -6.055 7.417 1.00 98.38 121 GLU A C 1
ATOM 961 O O . GLU A 1 121 ? -4.793 -6.314 7.852 1.00 98.38 121 GLU A O 1
ATOM 966 N N . GLN A 1 122 ? -6.733 -6.996 6.951 1.00 98.19 122 GLN A N 1
ATOM 967 C CA . GLN A 1 122 ? -6.353 -8.389 6.758 1.00 98.19 122 GLN A CA 1
ATOM 968 C C . GLN A 1 122 ? -6.992 -8.889 5.470 1.00 98.19 122 GLN A C 1
ATOM 970 O O . GLN A 1 122 ? -8.210 -8.796 5.325 1.00 98.19 122 GLN A O 1
ATOM 975 N N . GLN A 1 123 ? -6.191 -9.497 4.601 1.00 98.19 123 GLN A N 1
ATOM 976 C CA . GLN A 1 123 ? -6.645 -10.000 3.314 1.00 98.19 123 GLN A CA 1
ATOM 977 C C . GLN A 1 123 ? -6.162 -11.433 3.092 1.00 98.19 123 GLN A C 1
ATOM 979 O O . GLN A 1 123 ? -4.969 -11.718 3.158 1.00 98.19 123 GLN A O 1
ATOM 984 N N . THR A 1 124 ? -7.100 -12.351 2.843 1.00 98.19 124 THR A N 1
ATOM 985 C CA . THR A 1 124 ? -6.780 -13.758 2.539 1.00 98.19 124 THR A CA 1
ATOM 986 C C . THR A 1 124 ? -6.338 -13.889 1.087 1.00 98.19 124 THR A C 1
ATOM 988 O O . THR A 1 124 ? -6.910 -13.251 0.200 1.00 98.19 124 THR A O 1
ATOM 991 N N . ILE A 1 125 ? -5.341 -14.735 0.844 1.00 98.19 125 ILE A N 1
ATOM 992 C CA . ILE A 1 125 ? -4.769 -14.945 -0.484 1.00 98.19 125 ILE A CA 1
ATOM 993 C C . ILE A 1 125 ? -5.586 -16.011 -1.223 1.00 98.19 125 ILE A C 1
ATOM 995 O O . ILE A 1 125 ? -5.762 -17.135 -0.743 1.00 98.19 125 ILE A O 1
ATOM 999 N N . LEU A 1 126 ? -6.109 -15.671 -2.404 1.00 96.12 126 LEU A N 1
ATOM 1000 C CA . LEU A 1 126 ? -6.923 -16.592 -3.199 1.00 96.12 126 LEU A CA 1
ATOM 1001 C C . LEU A 1 126 ? -6.094 -17.812 -3.635 1.00 96.12 126 LEU A C 1
ATOM 1003 O O . LEU A 1 126 ? -4.977 -17.668 -4.118 1.00 96.12 126 LEU A O 1
ATOM 1007 N N . GLY A 1 127 ? -6.638 -19.019 -3.464 1.00 96.56 127 GLY A N 1
ATOM 1008 C CA . GLY A 1 127 ? -5.911 -20.275 -3.705 1.00 96.56 127 GLY A CA 1
ATOM 1009 C C . GLY A 1 127 ? -5.060 -20.750 -2.519 1.00 96.56 127 GLY A C 1
ATOM 1010 O O . GLY A 1 127 ? -4.685 -21.918 -2.479 1.00 96.56 127 GLY A O 1
ATOM 1011 N N . TYR A 1 128 ? -4.851 -19.900 -1.506 1.00 97.38 128 TYR A N 1
ATOM 1012 C CA . TYR A 1 128 ? -4.072 -20.200 -0.302 1.00 97.38 128 TYR A CA 1
ATOM 1013 C C . TYR A 1 128 ? -4.882 -19.869 0.962 1.00 97.38 128 TYR A C 1
ATOM 1015 O O . TYR A 1 128 ? -4.565 -18.927 1.684 1.00 97.38 128 TYR A O 1
ATOM 1023 N N . PRO A 1 129 ? -5.929 -20.649 1.295 1.00 95.12 129 PRO A N 1
ATOM 1024 C CA . PRO A 1 129 ? -6.895 -20.292 2.343 1.00 95.12 129 PRO A CA 1
ATOM 1025 C C . PRO A 1 129 ? -6.313 -20.233 3.765 1.00 95.12 129 PRO A C 1
ATOM 1027 O O . PRO A 1 129 ? -6.962 -19.714 4.666 1.00 95.12 129 PRO A O 1
ATOM 1030 N N . ASN A 1 130 ? -5.103 -20.760 3.981 1.00 97.88 130 ASN A N 1
ATOM 1031 C CA . ASN A 1 130 ? -4.380 -20.664 5.254 1.00 97.88 130 ASN A CA 1
ATOM 1032 C C . ASN A 1 130 ? -3.343 -19.529 5.263 1.00 97.88 130 ASN A C 1
ATOM 1034 O O . ASN A 1 130 ? -2.524 -19.468 6.181 1.00 97.88 130 ASN A O 1
ATOM 1038 N N . ARG A 1 131 ? -3.337 -18.668 4.242 1.00 98.56 131 ARG A N 1
ATOM 1039 C CA . ARG A 1 131 ? -2.421 -17.539 4.101 1.00 98.56 131 ARG A CA 1
ATOM 1040 C C . ARG A 1 131 ? -3.206 -16.240 4.002 1.00 98.56 131 ARG A C 1
ATOM 1042 O O . ARG A 1 131 ? -4.160 -16.124 3.234 1.00 98.56 131 ARG A O 1
ATOM 1049 N N . ALA A 1 132 ? -2.786 -15.261 4.787 1.00 98.69 132 ALA A N 1
ATOM 1050 C CA . ALA A 1 132 ? -3.284 -13.900 4.689 1.00 98.69 132 ALA A CA 1
ATOM 1051 C C . ALA A 1 132 ? -2.142 -12.907 4.828 1.00 98.69 132 ALA A C 1
ATOM 1053 O O . ALA A 1 132 ? -1.189 -13.145 5.571 1.00 98.69 132 ALA A O 1
ATOM 1054 N N . PHE A 1 133 ? -2.298 -11.767 4.172 1.00 98.88 133 PHE A N 1
ATOM 1055 C CA . PHE A 1 133 ? -1.587 -10.566 4.559 1.00 98.88 133 PHE A CA 1
ATOM 1056 C C . PHE A 1 133 ? -2.315 -9.894 5.715 1.00 98.88 133 PHE A C 1
ATOM 1058 O O . PHE A 1 133 ? -3.548 -9.849 5.750 1.00 98.88 133 PHE A O 1
ATOM 1065 N N . ILE A 1 134 ? -1.545 -9.345 6.645 1.00 98.75 134 ILE A N 1
ATOM 1066 C CA . ILE A 1 134 ? -2.022 -8.343 7.590 1.00 98.75 134 ILE A CA 1
ATOM 1067 C C . ILE A 1 134 ? -1.229 -7.061 7.392 1.00 98.75 134 ILE A C 1
ATOM 1069 O O . ILE A 1 134 ? -0.002 -7.085 7.307 1.00 98.75 134 ILE A O 1
ATOM 1073 N N . LEU A 1 135 ? -1.945 -5.946 7.352 1.00 98.75 135 LEU A N 1
ATOM 1074 C CA . LEU A 1 135 ? -1.383 -4.609 7.412 1.00 98.75 135 LEU A CA 1
ATOM 1075 C C . LEU A 1 135 ? -1.580 -4.106 8.833 1.00 98.75 135 LEU A C 1
ATOM 1077 O O . LEU A 1 135 ? -2.700 -4.127 9.356 1.00 98.75 135 LEU A O 1
ATOM 1081 N N . TRP A 1 136 ? -0.498 -3.683 9.476 1.00 98.44 136 TRP A N 1
ATOM 1082 C CA . TRP A 1 136 ? -0.561 -3.225 10.853 1.00 98.44 136 TRP A CA 1
ATOM 1083 C C . TRP A 1 136 ? 0.343 -2.032 11.122 1.00 98.44 136 TRP A C 1
ATOM 1085 O O . TRP A 1 136 ? 1.356 -1.826 10.456 1.00 98.44 136 TRP A O 1
ATOM 1095 N N . VAL A 1 137 ? -0.062 -1.233 12.107 1.00 97.00 137 VAL A N 1
ATOM 1096 C CA . VAL A 1 137 ? 0.653 -0.030 12.539 1.00 97.00 137 VAL A CA 1
ATOM 1097 C C . VAL A 1 137 ? 0.978 -0.159 14.014 1.00 97.00 137 VAL A C 1
ATOM 1099 O O . VAL A 1 137 ? 0.073 -0.362 14.826 1.00 97.00 137 VAL A O 1
ATOM 1102 N N . ASP A 1 138 ? 2.254 -0.034 14.366 1.00 93.50 138 ASP A N 1
ATOM 1103 C CA . ASP A 1 138 ? 2.672 0.064 15.764 1.00 93.50 138 ASP A CA 1
ATOM 1104 C C . ASP A 1 138 ? 2.583 1.511 16.251 1.00 93.50 138 ASP A C 1
ATOM 1106 O O . ASP A 1 138 ? 3.032 2.434 15.564 1.00 93.50 138 ASP A O 1
ATOM 1110 N N . SER A 1 139 ? 2.015 1.702 17.443 1.00 83.62 139 SER A N 1
ATOM 1111 C CA . SER A 1 139 ? 1.808 3.025 18.052 1.00 83.62 139 SER A CA 1
ATOM 1112 C C . SER A 1 139 ? 1.051 4.005 17.133 1.00 83.62 139 SER A C 1
ATOM 1114 O O . SER A 1 139 ? 1.344 5.201 17.114 1.00 83.62 139 SER A O 1
ATOM 1116 N N . GLY A 1 140 ? 0.097 3.493 16.345 1.00 84.44 140 GLY A N 1
ATOM 1117 C CA . GLY A 1 140 ? -0.589 4.260 15.305 1.00 84.44 140 GLY A CA 1
ATOM 1118 C C . GLY A 1 140 ? -1.391 5.446 15.844 1.00 84.44 140 GLY A C 1
ATOM 1119 O O . GLY A 1 140 ? -2.204 5.305 16.765 1.00 84.44 140 GLY A O 1
ATOM 1120 N N . ARG A 1 141 ? -1.193 6.612 15.229 1.00 93.19 141 ARG A N 1
ATOM 1121 C CA . ARG A 1 141 ? -2.025 7.800 15.418 1.00 93.19 141 ARG A CA 1
ATOM 1122 C C . ARG A 1 141 ? -3.085 7.910 14.339 1.00 93.19 141 ARG A C 1
ATOM 1124 O O . ARG A 1 141 ? -2.905 7.391 13.245 1.00 93.19 141 ARG A O 1
ATOM 1131 N N . VAL A 1 142 ? -4.177 8.589 14.661 1.00 95.69 142 VAL A N 1
ATOM 1132 C CA . VAL A 1 142 ? -5.329 8.802 13.784 1.00 95.69 142 VAL A CA 1
ATOM 1133 C C . VAL A 1 142 ? -5.394 10.279 13.411 1.00 95.69 142 VAL A C 1
ATOM 1135 O O . VAL A 1 142 ? -5.434 11.128 14.304 1.00 95.69 142 VAL A O 1
ATOM 1138 N N . GLY A 1 143 ? -5.410 10.562 12.110 1.00 93.94 143 GLY A N 1
ATOM 1139 C CA . GLY A 1 143 ? -5.608 11.895 11.541 1.00 93.94 143 GLY A CA 1
ATOM 1140 C C . GLY A 1 143 ? -6.944 12.007 10.803 1.00 93.94 143 GLY A C 1
ATOM 1141 O O . GLY A 1 143 ? -7.442 11.019 10.254 1.00 93.94 143 GLY A O 1
ATOM 1142 N N . PHE A 1 144 ? -7.514 13.215 10.808 1.00 93.31 144 PHE A N 1
ATOM 1143 C CA . PHE A 1 144 ? -8.758 13.566 10.121 1.00 93.31 144 PHE A CA 1
ATOM 1144 C C . PHE A 1 144 ? -8.597 14.900 9.384 1.00 93.31 144 PHE A C 1
ATOM 1146 O O . PHE A 1 144 ? -8.509 15.952 10.020 1.00 93.31 144 PHE A O 1
ATOM 1153 N N . GLU A 1 145 ? -8.639 14.866 8.058 1.00 89.44 145 GLU A N 1
ATOM 1154 C CA . GLU A 1 145 ? -8.680 16.054 7.209 1.00 89.44 145 GLU A CA 1
ATOM 1155 C C . GLU A 1 145 ? -10.126 16.470 6.949 1.00 89.44 145 GLU A C 1
ATOM 1157 O O . GLU A 1 145 ? -11.021 15.640 6.756 1.00 89.44 145 GLU A O 1
ATOM 1162 N N . SER A 1 146 ? -10.363 17.776 6.938 1.00 83.12 146 SER A N 1
ATOM 1163 C CA . SER A 1 146 ? -11.649 18.372 6.549 1.00 83.12 146 SER A CA 1
ATOM 1164 C C . SER A 1 146 ? -11.578 19.113 5.219 1.00 83.12 146 SER A C 1
ATOM 1166 O O . SER A 1 146 ? -12.613 19.322 4.583 1.00 83.12 146 SER A O 1
ATOM 1168 N N . GLU A 1 147 ? -10.372 19.464 4.780 1.00 83.62 147 GLU A N 1
ATOM 1169 C CA . GLU A 1 147 ? -10.151 20.212 3.551 1.00 83.62 147 GLU A CA 1
ATOM 1170 C C . GLU A 1 147 ? -10.543 19.401 2.301 1.00 83.62 147 GLU A C 1
ATOM 1172 O O . GLU A 1 147 ? -10.548 18.161 2.314 1.00 83.62 147 GLU A O 1
ATOM 1177 N N . PRO A 1 148 ? -10.886 20.076 1.189 1.00 84.31 148 PRO A N 1
ATOM 1178 C CA . PRO A 1 148 ? -11.044 19.425 -0.106 1.00 84.31 148 PRO A CA 1
ATOM 1179 C C . PRO A 1 148 ? -9.800 18.620 -0.497 1.00 84.31 148 PRO A C 1
ATOM 1181 O O . PRO A 1 148 ? -8.678 18.960 -0.117 1.00 84.31 148 PRO A O 1
ATOM 1184 N N . TYR A 1 149 ? -9.991 17.574 -1.308 1.00 84.56 149 TYR A N 1
ATOM 1185 C CA . TYR A 1 149 ? -8.871 16.761 -1.773 1.00 84.56 149 TYR A CA 1
ATOM 1186 C C . TYR A 1 149 ? -7.857 17.618 -2.545 1.00 84.56 149 TYR A C 1
ATOM 1188 O O . TYR A 1 149 ? -8.133 18.123 -3.632 1.00 84.56 149 TYR A O 1
ATOM 1196 N N . SER A 1 150 ? -6.659 17.743 -1.983 1.00 84.69 150 SER A N 1
ATOM 1197 C CA . SER A 1 150 ? -5.447 18.150 -2.684 1.00 84.69 150 SER A CA 1
ATOM 1198 C C . SER A 1 150 ? -4.783 16.941 -3.344 1.00 84.69 150 SER A C 1
ATOM 1200 O O . SER A 1 150 ? -5.087 15.793 -3.014 1.00 84.69 150 SER A O 1
ATOM 1202 N N . CYS A 1 151 ? -3.820 17.174 -4.234 1.00 83.00 151 CYS A N 1
ATOM 1203 C CA . CYS A 1 151 ? -3.109 16.082 -4.890 1.00 83.00 151 CYS A CA 1
ATOM 1204 C C . CYS A 1 151 ? -2.485 15.076 -3.901 1.00 83.00 151 CYS A C 1
ATOM 1206 O O . CYS A 1 151 ? -2.798 13.901 -4.035 1.00 83.00 151 CYS A O 1
ATOM 1208 N N . PRO A 1 152 ? -1.701 15.462 -2.873 1.00 83.75 152 PRO A N 1
ATOM 1209 C CA . PRO A 1 152 ? -1.180 14.493 -1.897 1.00 83.75 152 PRO A CA 1
ATOM 1210 C C . PRO A 1 152 ? -2.274 13.719 -1.147 1.00 83.75 152 PRO A C 1
ATOM 1212 O O . PRO A 1 152 ? -2.143 12.526 -0.865 1.00 83.75 152 PRO A O 1
ATOM 1215 N N . SER A 1 153 ? -3.398 14.383 -0.865 1.00 85.81 153 SER A N 1
ATOM 1216 C CA . SER A 1 153 ? -4.483 13.772 -0.097 1.00 85.81 153 SER A CA 1
ATOM 1217 C C . SER A 1 153 ? -5.216 12.649 -0.839 1.00 85.81 153 SER A C 1
ATOM 1219 O O . SER A 1 153 ? -5.922 11.876 -0.205 1.00 85.81 153 SER A O 1
ATOM 1221 N N . VAL A 1 154 ? -5.034 12.480 -2.156 1.00 83.06 154 VAL A N 1
ATOM 1222 C CA . VAL A 1 154 ? -5.707 11.398 -2.908 1.00 83.06 154 VAL A CA 1
ATOM 1223 C C . VAL A 1 154 ? -5.186 10.005 -2.557 1.00 83.06 154 VAL A C 1
ATOM 1225 O O . VAL A 1 154 ? -5.916 9.027 -2.703 1.00 83.06 154 VAL A O 1
ATOM 1228 N N . THR A 1 155 ? -3.934 9.903 -2.099 1.00 85.62 155 THR A N 1
ATOM 1229 C CA . THR A 1 155 ? -3.360 8.658 -1.567 1.00 85.62 155 THR A CA 1
ATOM 1230 C C . THR A 1 155 ? -3.429 8.614 -0.049 1.00 85.62 155 THR A C 1
ATOM 1232 O O . THR A 1 155 ? -3.614 7.542 0.513 1.00 85.62 155 THR A O 1
ATOM 1235 N N . MET A 1 156 ? -3.303 9.766 0.618 1.00 88.81 156 MET A N 1
ATOM 1236 C CA . MET A 1 156 ? -3.384 9.852 2.080 1.00 88.81 156 MET A CA 1
ATOM 1237 C C . MET A 1 156 ? -4.807 9.624 2.607 1.00 88.81 156 MET A C 1
ATOM 1239 O O . MET A 1 156 ? -4.982 9.080 3.691 1.00 88.81 156 MET A O 1
ATOM 1243 N N . GLY A 1 157 ? -5.820 10.013 1.832 1.00 90.31 157 GLY A N 1
ATOM 1244 C CA . GLY A 1 157 ? -7.213 10.049 2.259 1.00 90.31 157 GLY A CA 1
ATOM 1245 C C . GLY A 1 157 ? -7.540 11.234 3.169 1.00 90.31 157 GLY A C 1
ATOM 1246 O O . GLY A 1 157 ? -6.659 11.972 3.608 1.00 90.31 157 GLY A O 1
ATOM 1247 N N . LYS A 1 158 ? -8.832 11.394 3.480 1.00 92.00 158 LYS A N 1
ATOM 1248 C CA . LYS A 1 158 ? -9.305 12.322 4.522 1.00 92.00 158 LYS A CA 1
ATOM 1249 C C . LYS A 1 158 ? -9.243 11.743 5.929 1.00 92.00 158 LYS A C 1
ATOM 1251 O O . LYS A 1 158 ? -9.397 12.462 6.905 1.00 92.00 158 LYS A O 1
ATOM 1256 N N . GLY A 1 159 ? -9.037 10.440 6.048 1.00 95.06 159 GLY A N 1
ATOM 1257 C CA . GLY A 1 159 ? -8.816 9.785 7.326 1.00 95.06 159 GLY A CA 1
ATOM 1258 C C . GLY A 1 159 ? -7.720 8.754 7.177 1.00 95.06 159 GLY A C 1
ATOM 1259 O O . GLY A 1 159 ? -7.777 7.926 6.263 1.00 95.06 159 GLY A O 1
ATOM 1260 N N . PHE A 1 160 ? -6.731 8.809 8.062 1.00 96.12 160 PHE A N 1
ATOM 1261 C CA . PHE A 1 160 ? -5.544 7.974 7.956 1.00 96.12 160 PHE A CA 1
ATOM 1262 C C . PHE A 1 160 ? -4.956 7.572 9.309 1.00 96.12 160 PHE A C 1
ATOM 1264 O O . PHE A 1 160 ? -5.130 8.242 10.329 1.00 96.12 160 PHE A O 1
ATOM 1271 N N . PHE A 1 161 ? -4.235 6.454 9.295 1.00 96.00 161 PHE A N 1
ATOM 1272 C CA . PHE A 1 161 ? -3.314 6.063 10.348 1.00 96.00 161 PHE A CA 1
ATOM 1273 C C . PHE A 1 161 ? -1.911 6.535 9.996 1.00 96.00 161 PHE A C 1
ATOM 1275 O O . PHE A 1 161 ? -1.481 6.360 8.861 1.00 96.00 161 PHE A O 1
ATOM 1282 N N . GLN A 1 162 ? -1.169 7.052 10.965 1.00 93.44 162 GLN A N 1
ATOM 1283 C CA . GLN A 1 162 ? 0.251 7.346 10.807 1.00 93.44 162 GLN A CA 1
ATOM 1284 C C . GLN A 1 162 ? 1.042 6.627 11.895 1.00 93.44 162 GLN A C 1
ATOM 1286 O O . GLN A 1 162 ? 0.664 6.643 13.068 1.00 93.44 162 GLN A O 1
ATOM 1291 N N . GLY A 1 163 ? 2.131 5.966 11.516 1.00 93.38 163 GLY A N 1
ATOM 1292 C CA . GLY A 1 163 ? 2.962 5.230 12.462 1.00 93.38 163 GLY A CA 1
ATOM 1293 C C . GLY A 1 163 ? 3.951 4.300 11.776 1.00 93.38 163 GLY A C 1
ATOM 1294 O O . GLY A 1 163 ? 4.176 4.382 10.568 1.00 93.38 163 GLY A O 1
ATOM 1295 N N . ARG A 1 164 ? 4.514 3.375 12.558 1.00 94.44 164 ARG A N 1
ATOM 1296 C CA . ARG A 1 164 ? 5.412 2.331 12.052 1.00 94.44 164 ARG A CA 1
ATOM 1297 C C . ARG A 1 164 ? 4.582 1.252 11.371 1.00 94.44 164 ARG A C 1
ATOM 1299 O O . ARG A 1 164 ? 4.058 0.353 12.032 1.00 94.44 164 ARG A O 1
ATOM 1306 N N . ALA A 1 165 ? 4.411 1.388 10.062 1.00 96.62 165 ALA A N 1
ATOM 1307 C CA . ALA A 1 165 ? 3.602 0.483 9.262 1.00 96.62 165 ALA A CA 1
ATOM 1308 C C . ALA A 1 165 ? 4.403 -0.747 8.833 1.00 96.62 165 ALA A C 1
ATOM 1310 O O . ALA A 1 165 ? 5.575 -0.657 8.453 1.00 96.62 165 ALA A O 1
ATOM 1311 N N . ARG A 1 166 ? 3.757 -1.906 8.888 1.00 98.00 166 ARG A N 1
ATOM 1312 C CA . ARG A 1 166 ? 4.323 -3.209 8.549 1.00 98.00 166 ARG A CA 1
ATOM 1313 C C . ARG A 1 166 ? 3.294 -4.031 7.787 1.00 98.00 166 ARG A C 1
ATOM 1315 O O . ARG A 1 166 ? 2.100 -3.966 8.083 1.00 98.00 166 ARG A O 1
ATOM 1322 N N . VAL A 1 167 ? 3.777 -4.865 6.875 1.00 98.69 167 VAL A N 1
ATOM 1323 C CA . VAL A 1 167 ? 2.985 -5.950 6.288 1.00 98.69 167 VAL A CA 1
ATOM 1324 C C . VAL A 1 167 ? 3.571 -7.261 6.769 1.00 98.69 167 VAL A C 1
ATOM 1326 O O . VAL A 1 167 ? 4.786 -7.447 6.725 1.00 98.69 167 VAL A O 1
ATOM 1329 N N . SER A 1 168 ? 2.719 -8.184 7.198 1.00 98.88 168 SER A N 1
ATOM 1330 C CA . SER A 1 168 ? 3.134 -9.551 7.498 1.00 98.88 168 SER A CA 1
ATOM 1331 C C . SER A 1 168 ? 2.335 -10.554 6.684 1.00 98.88 168 SER A C 1
ATOM 1333 O O . SER A 1 168 ? 1.121 -10.409 6.540 1.00 98.88 168 SER A O 1
ATOM 1335 N N . LEU A 1 169 ? 3.000 -11.608 6.214 1.00 98.88 169 LEU A N 1
ATOM 1336 C CA . LEU A 1 169 ? 2.326 -12.844 5.830 1.00 98.88 169 LEU A CA 1
ATOM 1337 C C . LEU A 1 169 ? 2.085 -13.670 7.093 1.00 98.88 169 LEU A C 1
ATOM 1339 O O . LEU A 1 169 ? 3.001 -13.867 7.896 1.00 98.88 169 LEU A O 1
ATOM 1343 N N . ILE A 1 170 ? 0.867 -14.173 7.262 1.00 98.81 170 ILE A N 1
ATOM 1344 C CA . ILE A 1 170 ? 0.502 -15.027 8.391 1.00 98.81 170 ILE A CA 1
ATOM 1345 C C . ILE A 1 170 ? -0.023 -16.382 7.930 1.00 98.81 170 ILE A C 1
ATOM 1347 O O . ILE A 1 170 ? -0.723 -16.503 6.923 1.00 98.81 170 ILE A O 1
ATOM 1351 N N . ASP A 1 171 ? 0.261 -17.398 8.737 1.00 98.62 171 ASP A N 1
ATOM 1352 C CA . ASP A 1 171 ? -0.474 -18.651 8.735 1.00 98.62 171 ASP A CA 1
ATOM 1353 C C . ASP A 1 171 ? -1.731 -18.489 9.598 1.00 98.62 171 ASP A C 1
ATOM 1355 O O . ASP A 1 171 ? -1.650 -18.390 10.826 1.00 98.62 171 ASP A O 1
ATOM 1359 N N . ILE A 1 172 ? -2.902 -18.461 8.958 1.00 97.62 172 ILE A N 1
ATOM 1360 C CA . ILE A 1 172 ? -4.191 -18.246 9.635 1.00 97.62 172 ILE A CA 1
ATOM 1361 C C . ILE A 1 172 ? -4.515 -19.407 10.582 1.00 97.62 172 ILE A C 1
ATOM 1363 O O . ILE A 1 172 ? -5.020 -19.189 11.686 1.00 97.62 172 ILE A O 1
ATOM 1367 N N . LYS A 1 173 ? -4.222 -20.643 10.162 1.00 97.06 173 LYS A N 1
ATOM 1368 C CA . LYS A 1 173 ? -4.557 -21.859 10.910 1.00 97.06 173 LYS A CA 1
ATOM 1369 C C . LYS A 1 173 ? -3.701 -21.971 12.164 1.00 97.06 173 LYS A C 1
ATOM 1371 O O . LYS A 1 173 ? -4.218 -22.253 13.242 1.00 97.06 173 LYS A O 1
ATOM 1376 N N . ASN A 1 174 ? -2.402 -21.740 12.011 1.00 97.75 174 ASN A N 1
ATOM 1377 C CA . ASN A 1 174 ? -1.435 -21.848 13.097 1.00 97.75 174 ASN A CA 1
ATOM 1378 C C . ASN A 1 174 ? -1.296 -20.550 13.905 1.00 97.75 174 ASN A C 1
ATOM 1380 O O . ASN A 1 174 ? -0.654 -20.571 14.951 1.00 97.75 174 ASN A O 1
ATOM 1384 N N . GLN A 1 175 ? -1.902 -19.450 13.442 1.00 96.88 175 GLN A N 1
ATOM 1385 C CA . GLN A 1 175 ? -1.851 -18.119 14.059 1.00 96.88 175 GLN A CA 1
ATOM 1386 C C . GLN A 1 175 ? -0.407 -17.665 14.290 1.00 96.88 175 GLN A C 1
ATOM 1388 O O . GLN A 1 175 ? -0.037 -17.250 15.386 1.00 96.88 175 GLN A O 1
ATOM 1393 N N . LYS A 1 176 ? 0.413 -17.769 13.239 1.00 98.31 176 LYS A N 1
ATOM 1394 C CA . LYS A 1 176 ? 1.837 -17.413 13.256 1.00 98.31 176 LYS A CA 1
ATOM 1395 C C . LYS A 1 176 ? 2.172 -16.441 12.140 1.00 98.31 176 LYS A C 1
ATOM 1397 O O . LYS A 1 176 ? 1.640 -16.557 11.040 1.00 98.31 176 LYS A O 1
ATOM 1402 N N . ILE A 1 177 ? 3.090 -15.525 12.420 1.00 98.75 177 ILE A N 1
ATOM 1403 C CA . ILE A 1 177 ? 3.744 -14.714 11.395 1.00 98.75 177 ILE A CA 1
ATOM 1404 C C . ILE A 1 177 ? 4.763 -15.596 10.675 1.00 98.75 177 ILE A C 1
ATOM 1406 O O . ILE A 1 177 ? 5.561 -16.266 11.328 1.00 98.75 177 ILE A O 1
ATOM 1410 N N . ILE A 1 178 ? 4.711 -15.600 9.345 1.00 98.69 178 ILE A N 1
ATOM 1411 C CA . ILE A 1 178 ? 5.704 -16.259 8.493 1.00 98.69 178 ILE A CA 1
ATOM 1412 C C . ILE A 1 178 ? 6.881 -15.308 8.283 1.00 98.69 178 ILE A C 1
ATOM 1414 O O . ILE A 1 178 ? 8.010 -15.626 8.644 1.00 98.69 178 ILE A O 1
ATOM 1418 N N . ASN A 1 179 ? 6.610 -14.105 7.779 1.00 98.75 179 ASN A N 1
ATOM 1419 C CA . ASN A 1 179 ? 7.585 -13.026 7.694 1.00 98.75 179 ASN A CA 1
ATOM 1420 C C . ASN A 1 179 ? 6.895 -11.653 7.694 1.00 98.75 179 ASN A C 1
ATOM 1422 O O . ASN A 1 179 ? 5.691 -11.548 7.450 1.00 98.75 179 ASN A O 1
ATOM 1426 N N . THR A 1 180 ? 7.673 -10.608 7.976 1.00 98.69 180 THR A N 1
ATOM 1427 C CA . THR A 1 180 ? 7.217 -9.214 8.066 1.00 98.69 180 THR A CA 1
ATOM 1428 C C . THR A 1 180 ? 8.157 -8.317 7.276 1.00 98.69 180 THR A C 1
ATOM 1430 O O . THR A 1 180 ? 9.371 -8.461 7.404 1.00 98.69 180 THR A O 1
ATOM 1433 N N . ILE A 1 181 ? 7.610 -7.368 6.518 1.00 98.06 181 ILE A N 1
ATOM 1434 C CA . ILE A 1 181 ? 8.377 -6.335 5.818 1.00 98.06 181 ILE A CA 1
ATOM 1435 C C . ILE A 1 181 ? 7.978 -4.949 6.350 1.00 98.06 181 ILE A C 1
ATOM 1437 O O . ILE A 1 181 ? 6.777 -4.660 6.456 1.00 98.06 181 ILE A O 1
ATOM 1441 N N . PRO A 1 182 ? 8.951 -4.091 6.715 1.00 96.50 182 PRO A N 1
ATOM 1442 C CA . PRO A 1 182 ? 8.684 -2.697 7.028 1.00 96.50 182 PRO A CA 1
ATOM 1443 C C . PRO A 1 182 ? 8.284 -1.879 5.806 1.00 96.50 182 PRO A C 1
ATOM 1445 O O . PRO A 1 182 ? 8.842 -2.050 4.728 1.00 96.50 182 PRO A O 1
ATOM 1448 N N . ILE A 1 183 ? 7.315 -0.981 5.993 1.00 95.19 183 ILE A N 1
ATOM 1449 C CA . ILE A 1 183 ? 6.934 -0.002 4.978 1.00 95.19 183 ILE A CA 1
ATOM 1450 C C . ILE A 1 183 ? 7.595 1.327 5.343 1.00 95.19 183 ILE A C 1
ATOM 1452 O O . ILE A 1 183 ? 7.313 1.893 6.400 1.00 95.19 183 ILE A O 1
ATOM 1456 N N . TYR A 1 184 ? 8.438 1.823 4.445 1.00 92.00 184 TYR A N 1
ATOM 1457 C CA . TYR A 1 184 ? 9.016 3.164 4.499 1.00 92.00 184 TYR A CA 1
ATOM 1458 C C . TYR A 1 184 ? 8.386 4.023 3.406 1.00 92.00 184 TYR A C 1
ATOM 1460 O O . TYR A 1 184 ? 8.076 3.493 2.341 1.00 92.00 184 TYR A O 1
ATOM 1468 N N . GLY A 1 185 ? 8.212 5.325 3.640 1.00 87.88 185 GLY A N 1
ATOM 1469 C CA . GLY A 1 185 ? 7.833 6.255 2.568 1.00 87.88 185 GLY A CA 1
ATOM 1470 C C . GLY A 1 185 ? 8.926 6.353 1.497 1.00 87.88 185 GLY A C 1
ATOM 1471 O O . GLY A 1 185 ? 10.109 6.248 1.816 1.00 87.88 185 GLY A O 1
ATOM 1472 N N . ALA A 1 186 ? 8.541 6.595 0.246 1.00 87.00 186 ALA A N 1
ATOM 1473 C CA . ALA A 1 186 ? 9.429 6.761 -0.903 1.00 87.00 186 ALA A CA 1
ATOM 1474 C C . ALA A 1 186 ? 10.472 7.865 -0.687 1.00 87.00 186 ALA A C 1
ATOM 1476 O O . ALA A 1 186 ? 11.624 7.719 -1.082 1.00 87.00 186 ALA A O 1
ATOM 1477 N N . SER A 1 187 ? 10.092 8.965 -0.026 1.00 80.38 187 SER A N 1
ATOM 1478 C CA . SER A 1 187 ? 11.020 10.077 0.249 1.00 80.38 187 SER A CA 1
ATOM 1479 C C . SER A 1 187 ? 12.002 9.804 1.392 1.00 80.38 187 SER A C 1
ATOM 1481 O O . SER A 1 187 ? 12.936 10.576 1.590 1.00 80.38 187 SER A O 1
ATOM 1483 N N . TRP A 1 188 ? 11.787 8.736 2.164 1.00 76.56 188 TRP A N 1
ATOM 1484 C CA . TRP A 1 188 ? 12.503 8.469 3.413 1.00 76.56 188 TRP A CA 1
ATOM 1485 C C . TRP A 1 188 ? 12.890 6.994 3.559 1.00 76.56 188 TRP A C 1
ATOM 1487 O O . TRP A 1 188 ? 12.975 6.492 4.685 1.00 76.56 188 TRP A O 1
ATOM 1497 N N . GLU A 1 189 ? 13.085 6.290 2.441 1.00 75.81 189 GLU A N 1
ATOM 1498 C CA . GLU A 1 189 ? 13.396 4.860 2.426 1.00 75.81 189 GLU A CA 1
ATOM 1499 C C . GLU A 1 189 ? 14.630 4.575 3.295 1.00 75.81 189 GLU A C 1
ATOM 1501 O O . GLU A 1 189 ? 15.706 5.121 3.070 1.00 75.81 189 GLU A O 1
ATOM 1506 N N . GLY A 1 190 ? 14.451 3.771 4.350 1.00 73.19 190 GLY A N 1
ATOM 1507 C CA . GLY A 1 190 ? 15.511 3.445 5.313 1.00 73.19 190 GLY A CA 1
ATOM 1508 C C . GLY A 1 190 ? 15.918 4.572 6.275 1.00 73.19 190 GLY A C 1
ATOM 1509 O O . GLY A 1 190 ? 16.734 4.329 7.157 1.00 73.19 190 GLY A O 1
ATOM 1510 N N . ILE A 1 191 ? 15.336 5.770 6.156 1.00 79.81 191 ILE A N 1
ATOM 1511 C CA . ILE A 1 191 ? 15.683 6.951 6.967 1.00 79.81 191 ILE A CA 1
ATOM 1512 C C . ILE A 1 191 ? 14.639 7.194 8.061 1.00 79.81 191 ILE A C 1
ATOM 1514 O O . ILE A 1 191 ? 14.984 7.446 9.218 1.00 79.81 191 ILE A O 1
ATOM 1518 N N . ARG A 1 192 ? 13.346 7.119 7.712 1.00 83.56 192 ARG A N 1
ATOM 1519 C CA . ARG A 1 192 ? 12.238 7.380 8.642 1.00 83.56 192 ARG A CA 1
ATOM 1520 C C . ARG A 1 192 ? 11.310 6.180 8.721 1.00 83.56 192 ARG A C 1
ATOM 1522 O O . ARG A 1 192 ? 10.665 5.817 7.741 1.00 83.56 192 ARG A O 1
ATOM 1529 N N . ASP A 1 193 ? 11.181 5.606 9.913 1.00 89.06 193 ASP A N 1
ATOM 1530 C CA . ASP A 1 193 ? 10.247 4.509 10.174 1.00 89.06 193 ASP A CA 1
ATOM 1531 C C . ASP A 1 193 ? 8.840 5.060 10.431 1.00 89.06 193 ASP A C 1
ATOM 1533 O O . ASP A 1 193 ? 8.338 5.093 11.557 1.00 89.06 193 ASP A O 1
ATOM 1537 N N . CYS A 1 194 ? 8.244 5.602 9.373 1.00 89.69 194 CYS A N 1
ATOM 1538 C CA . CYS A 1 194 ? 6.926 6.203 9.410 1.00 89.69 194 CYS A CA 1
ATOM 1539 C C . CYS A 1 194 ? 6.246 6.095 8.050 1.00 89.69 194 CYS A C 1
ATOM 1541 O O . CYS A 1 194 ? 6.846 6.413 7.023 1.00 89.69 194 CYS A O 1
ATOM 1543 N N . PHE A 1 195 ? 4.980 5.700 8.053 1.00 93.56 195 PHE A N 1
ATOM 1544 C CA . PHE A 1 195 ? 4.159 5.664 6.853 1.00 93.56 195 PHE A CA 1
ATOM 1545 C C . PHE A 1 195 ? 2.709 6.010 7.190 1.00 93.56 195 PHE A C 1
ATOM 1547 O O . PHE A 1 195 ? 2.247 5.781 8.315 1.00 93.56 195 PHE A O 1
ATOM 1554 N N . THR A 1 196 ? 1.998 6.549 6.202 1.00 93.69 196 THR A N 1
ATOM 1555 C CA . THR A 1 196 ? 0.589 6.915 6.327 1.00 93.69 196 THR A CA 1
ATOM 1556 C C . THR A 1 196 ? -0.286 5.912 5.583 1.00 93.69 196 THR A C 1
ATOM 1558 O O . THR A 1 196 ? -0.120 5.700 4.386 1.00 93.69 196 THR A O 1
ATOM 1561 N N . ILE A 1 197 ? -1.236 5.304 6.291 1.00 96.06 197 ILE A N 1
ATOM 1562 C CA . ILE A 1 197 ? -2.183 4.330 5.748 1.00 96.06 197 ILE A CA 1
ATOM 1563 C C . ILE A 1 197 ? -3.576 4.959 5.722 1.00 96.06 197 ILE A C 1
ATOM 1565 O O . ILE A 1 197 ? -4.132 5.218 6.794 1.00 96.06 197 ILE A O 1
ATOM 1569 N N . PRO A 1 198 ? -4.178 5.177 4.545 1.00 96.00 198 PRO A N 1
ATOM 1570 C CA . PRO A 1 198 ? -5.538 5.684 4.479 1.00 96.00 198 PRO A CA 1
ATOM 1571 C C . PRO A 1 198 ? -6.526 4.669 5.058 1.00 96.00 198 PRO A C 1
ATOM 1573 O O . PRO A 1 198 ? -6.403 3.465 4.845 1.00 96.00 198 PRO A O 1
ATOM 1576 N N . PHE A 1 199 ? -7.563 5.159 5.729 1.00 96.56 199 PHE A N 1
ATOM 1577 C CA . PHE A 1 199 ? -8.763 4.377 6.035 1.00 96.56 199 PHE A CA 1
ATOM 1578 C C . PHE A 1 199 ? -10.035 4.996 5.451 1.00 96.56 199 PHE A C 1
ATOM 1580 O O . PHE A 1 199 ? -11.057 4.315 5.392 1.00 96.56 199 PHE A O 1
ATOM 1587 N N . CYS A 1 200 ? -9.992 6.260 5.020 1.00 94.88 200 CYS A N 1
ATOM 1588 C CA . CYS A 1 200 ? -11.108 6.972 4.404 1.00 94.88 200 CYS A CA 1
ATOM 1589 C C . CYS A 1 200 ? -10.616 7.749 3.180 1.00 94.88 200 CYS A C 1
ATOM 1591 O O . CYS A 1 200 ? -9.800 8.659 3.326 1.00 94.88 200 CYS A O 1
ATOM 1593 N N . ILE A 1 201 ? -11.098 7.387 1.991 1.00 91.06 201 ILE A N 1
ATOM 1594 C CA . ILE A 1 201 ? -10.653 7.939 0.702 1.00 91.06 201 ILE A CA 1
ATOM 1595 C C . ILE A 1 201 ? -11.840 8.261 -0.210 1.00 91.06 201 ILE A C 1
ATOM 1597 O O . ILE A 1 201 ? -12.908 7.654 -0.096 1.00 91.06 201 ILE A O 1
ATOM 1601 N N . ALA A 1 202 ? -11.626 9.153 -1.174 1.00 85.19 202 ALA A N 1
ATOM 1602 C CA . ALA A 1 202 ? -12.596 9.449 -2.221 1.00 85.19 202 ALA A CA 1
ATOM 1603 C C . ALA A 1 202 ? -12.893 8.213 -3.085 1.00 85.19 202 ALA A C 1
ATOM 1605 O O . ALA A 1 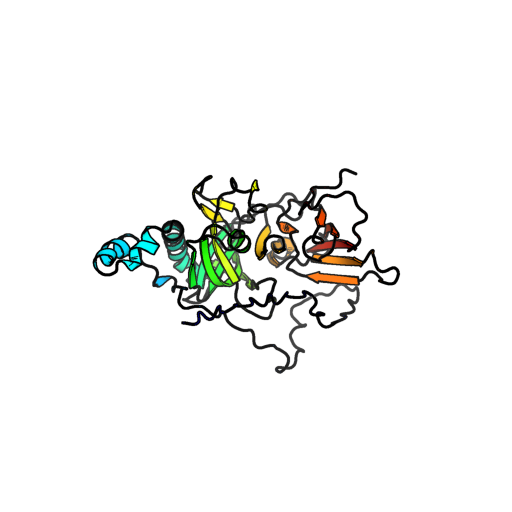202 ? -12.014 7.395 -3.367 1.00 85.19 202 ALA A O 1
ATOM 1606 N N . ASN A 1 203 ? -14.137 8.091 -3.555 1.00 71.75 203 ASN A N 1
ATOM 1607 C CA . ASN A 1 203 ? -14.550 6.974 -4.400 1.00 71.75 203 ASN A CA 1
ATOM 1608 C C . ASN A 1 203 ? -14.115 7.134 -5.879 1.00 71.75 203 ASN A C 1
ATOM 1610 O O . ASN A 1 203 ? -14.160 8.249 -6.414 1.00 71.75 203 ASN A O 1
ATOM 1614 N N . PRO A 1 204 ? -13.789 6.022 -6.583 1.00 54.78 204 PRO A N 1
ATOM 1615 C CA . PRO A 1 204 ? -13.399 5.935 -8.002 1.00 54.78 204 PRO A CA 1
ATOM 1616 C C . PRO A 1 204 ? -14.222 6.678 -9.073 1.00 54.78 204 PRO A C 1
ATOM 1618 O O . PRO A 1 204 ? -13.802 6.653 -10.229 1.00 54.78 204 PRO A O 1
ATOM 1621 N N . LYS A 1 205 ? -15.336 7.366 -8.782 1.00 52.78 205 LYS A N 1
ATOM 1622 C CA . LYS A 1 205 ? -16.007 8.225 -9.784 1.00 52.78 205 LYS A CA 1
ATOM 1623 C C . LYS A 1 205 ? -15.407 9.642 -9.902 1.00 52.78 205 LYS A C 1
ATOM 1625 O O . LYS A 1 205 ? -15.621 10.279 -10.926 1.00 52.78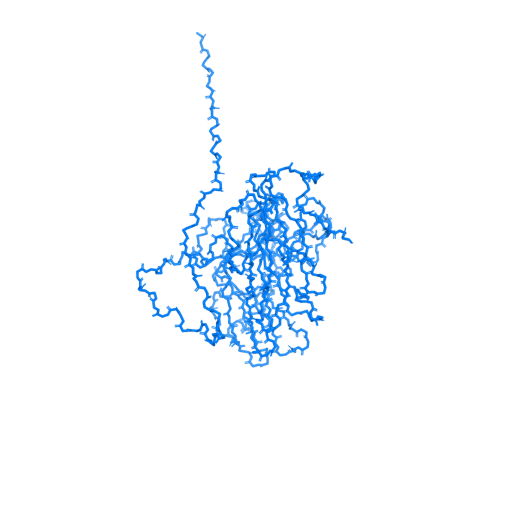 205 LYS A O 1
ATOM 1630 N N . TYR A 1 206 ? -14.557 10.078 -8.962 1.00 52.88 206 TYR A N 1
ATOM 1631 C CA . TYR A 1 206 ? -13.741 11.312 -9.059 1.00 52.88 206 TYR A CA 1
ATOM 1632 C C . TYR A 1 206 ? -12.456 11.155 -9.905 1.00 52.88 206 TYR A C 1
ATOM 1634 O O . TYR A 1 206 ? -11.605 12.043 -9.970 1.00 52.88 206 TYR A O 1
ATOM 1642 N N . LYS A 1 207 ? -12.305 10.010 -10.583 1.00 51.88 207 LYS A N 1
ATOM 1643 C CA . LYS A 1 207 ? -11.101 9.573 -11.311 1.00 51.88 207 LYS A CA 1
ATOM 1644 C C . LYS A 1 207 ? -10.593 10.559 -12.373 1.00 51.88 207 LYS A C 1
ATOM 1646 O O . LYS A 1 207 ? -9.403 10.519 -12.680 1.00 51.88 207 LYS A O 1
ATOM 1651 N N . SER A 1 208 ? -11.460 11.407 -12.933 1.00 50.44 208 SER A N 1
ATOM 1652 C CA . SER A 1 208 ? -11.121 12.323 -14.030 1.00 50.44 208 SER A CA 1
ATOM 1653 C C . SER A 1 208 ? -10.446 13.623 -13.593 1.00 50.44 208 SER A C 1
ATOM 1655 O O . SER A 1 208 ? -9.708 14.189 -14.390 1.00 50.44 208 SER A O 1
ATOM 1657 N N . GLU A 1 209 ? -10.660 14.095 -12.362 1.00 49.38 209 GLU A N 1
ATOM 1658 C CA . GLU A 1 209 ? -10.204 15.434 -11.941 1.00 49.38 209 GLU A CA 1
ATOM 1659 C C . GLU A 1 209 ? -8.873 15.411 -11.175 1.00 49.38 209 GLU A C 1
ATOM 1661 O O . GLU A 1 209 ? -8.142 16.397 -11.186 1.00 49.38 209 GLU A O 1
ATOM 1666 N N . LEU A 1 210 ? -8.518 14.275 -10.560 1.00 51.94 210 LEU A N 1
ATOM 1667 C CA . LEU A 1 210 ? -7.394 14.182 -9.615 1.00 51.94 210 LEU A CA 1
ATOM 1668 C C . LEU A 1 210 ? -6.299 13.160 -9.990 1.00 51.94 210 LEU A C 1
ATOM 1670 O O . LEU A 1 210 ? -5.497 12.776 -9.145 1.00 51.94 210 LEU A O 1
ATOM 1674 N N . GLY A 1 211 ? -6.226 12.714 -11.251 1.00 50.75 211 GLY A N 1
ATOM 1675 C CA . GLY A 1 211 ? -5.081 11.908 -11.721 1.00 50.75 211 GLY A CA 1
ATOM 1676 C C . GLY A 1 211 ? -5.117 10.415 -11.352 1.00 50.75 211 GLY A C 1
ATOM 1677 O O . GLY A 1 211 ? -4.069 9.799 -11.156 1.00 50.75 211 GLY A O 1
ATOM 1678 N N . GLN A 1 212 ? -6.321 9.828 -11.356 1.00 61.03 212 GLN A N 1
ATOM 1679 C CA . GLN A 1 212 ? -6.635 8.430 -11.022 1.00 61.03 212 GLN A CA 1
ATOM 1680 C C . GLN A 1 212 ? -6.431 8.067 -9.547 1.00 61.03 212 GLN A C 1
ATOM 1682 O O . GLN A 1 212 ? -5.325 8.124 -9.017 1.00 61.03 212 GLN A O 1
ATOM 1687 N N . LEU A 1 213 ? -7.515 7.633 -8.897 1.00 60.50 213 LEU A N 1
ATOM 1688 C CA . LEU A 1 213 ? -7.469 7.112 -7.533 1.00 60.50 213 LEU A CA 1
ATOM 1689 C C . LEU A 1 213 ? -6.632 5.837 -7.474 1.00 60.50 213 LEU A C 1
ATOM 1691 O O . LEU A 1 213 ? -6.715 4.993 -8.367 1.00 60.50 213 LEU A O 1
ATOM 1695 N N . LYS A 1 214 ? -5.816 5.742 -6.425 1.00 77.81 214 LYS A N 1
ATOM 1696 C CA . LYS A 1 214 ? -4.800 4.698 -6.282 1.00 77.81 214 LYS A CA 1
ATOM 1697 C C . LYS A 1 214 ? -5.285 3.523 -5.424 1.00 77.81 214 LYS A C 1
ATOM 1699 O O . LYS A 1 214 ? -4.974 2.377 -5.724 1.00 77.81 214 LYS A O 1
ATOM 1704 N N . TYR A 1 215 ? -6.122 3.802 -4.423 1.00 86.94 215 TYR A N 1
ATOM 1705 C CA . TYR A 1 215 ? -6.763 2.796 -3.573 1.00 86.94 215 TYR A CA 1
ATOM 1706 C C . TYR A 1 215 ? -8.241 2.587 -3.934 1.00 86.94 215 TYR A C 1
ATOM 1708 O O . TYR A 1 215 ? -8.893 3.465 -4.508 1.00 86.94 215 TYR A O 1
ATOM 1716 N N . HIS A 1 216 ? -8.779 1.422 -3.570 1.00 86.31 216 HIS A N 1
ATOM 1717 C CA . HIS A 1 216 ? -10.195 1.091 -3.725 1.00 86.31 216 HIS A CA 1
ATOM 1718 C C . HIS A 1 216 ? -11.007 1.623 -2.534 1.00 86.31 216 HIS A C 1
ATOM 1720 O O . HIS A 1 216 ? -10.562 1.539 -1.393 1.00 86.31 216 HIS A O 1
ATOM 1726 N N . ALA A 1 217 ? -12.196 2.180 -2.795 1.00 88.62 217 ALA A N 1
ATOM 1727 C CA . ALA A 1 217 ? -13.068 2.748 -1.764 1.00 88.62 217 ALA A CA 1
ATOM 1728 C C . ALA A 1 217 ? -14.345 1.907 -1.600 1.00 88.62 217 ALA A C 1
ATOM 1730 O O . ALA A 1 217 ? -15.207 1.883 -2.482 1.00 88.62 217 ALA A O 1
ATOM 1731 N N . LEU A 1 218 ? -14.493 1.238 -0.458 1.00 90.38 218 LEU A N 1
ATOM 1732 C CA . LEU A 1 218 ? -15.659 0.431 -0.108 1.00 90.38 218 LEU A CA 1
ATOM 1733 C C . LEU A 1 218 ? -16.758 1.306 0.508 1.00 90.38 218 LEU A C 1
ATOM 1735 O O . LEU A 1 218 ? -16.527 2.034 1.474 1.00 90.38 218 LEU A O 1
ATOM 1739 N N . GLY A 1 219 ? -17.974 1.217 -0.035 1.00 87.19 219 GLY A N 1
ATOM 1740 C CA . GLY A 1 219 ? -19.165 1.886 0.510 1.00 87.19 219 GLY A CA 1
ATOM 1741 C C . GLY A 1 219 ? -19.239 3.408 0.311 1.00 87.19 219 GLY A C 1
ATOM 1742 O O . GLY A 1 219 ? -20.180 4.022 0.812 1.00 87.19 219 GLY A O 1
ATOM 1743 N N . GLY A 1 220 ? -18.278 4.008 -0.401 1.00 82.00 220 GLY A N 1
ATOM 1744 C CA . GLY A 1 220 ? -18.367 5.396 -0.872 1.00 82.00 220 GLY A CA 1
ATOM 1745 C C . GLY A 1 220 ? -19.179 5.519 -2.166 1.00 82.00 220 GLY A C 1
ATOM 1746 O O . GLY A 1 220 ? -19.523 4.508 -2.784 1.00 82.00 220 GLY A O 1
ATOM 1747 N N . ASP A 1 221 ? -19.418 6.746 -2.619 1.00 78.12 221 ASP A N 1
ATOM 1748 C CA . ASP A 1 221 ? -20.067 7.047 -3.901 1.00 78.12 221 ASP A CA 1
ATOM 1749 C C . ASP A 1 221 ? -19.485 8.317 -4.554 1.00 78.12 221 ASP A C 1
ATOM 1751 O O . ASP A 1 221 ? -18.440 8.818 -4.153 1.00 78.12 221 ASP A O 1
ATOM 1755 N N . SER A 1 222 ? -20.135 8.841 -5.596 1.00 72.25 222 SER A N 1
ATOM 1756 C CA . SER A 1 222 ? -19.636 9.993 -6.354 1.00 72.25 222 SER A CA 1
ATOM 1757 C C . SER A 1 222 ? -19.574 11.315 -5.598 1.00 72.25 222 SER A C 1
ATOM 1759 O O . SER A 1 222 ? -19.144 12.285 -6.204 1.00 72.25 222 SER A O 1
ATOM 1761 N N . ILE A 1 223 ? -20.070 11.388 -4.366 1.00 76.50 223 ILE A N 1
ATOM 1762 C CA . ILE A 1 223 ? -20.004 12.576 -3.506 1.00 76.50 223 ILE A CA 1
ATOM 1763 C C . ILE A 1 223 ? -19.518 12.259 -2.091 1.00 76.50 223 ILE A C 1
ATOM 1765 O O . ILE A 1 223 ? -19.237 13.182 -1.332 1.00 76.50 223 ILE A O 1
ATOM 1769 N N . LYS A 1 224 ? -19.422 10.973 -1.745 1.00 84.62 224 LYS A N 1
ATOM 1770 C CA . LYS A 1 224 ? -19.138 10.499 -0.397 1.00 84.62 224 LYS A CA 1
ATOM 1771 C C . LYS A 1 224 ? -17.894 9.623 -0.358 1.00 84.62 224 LYS A C 1
ATOM 1773 O O . LYS A 1 224 ? -17.767 8.661 -1.124 1.00 84.62 224 LYS A O 1
ATOM 1778 N N . ASP A 1 225 ? -17.032 9.897 0.612 1.00 89.44 225 ASP A N 1
ATOM 1779 C CA . ASP A 1 225 ? -15.848 9.082 0.852 1.00 89.44 225 ASP A CA 1
ATOM 1780 C C . ASP A 1 225 ? -16.217 7.666 1.330 1.00 89.44 225 ASP A C 1
ATOM 1782 O O . ASP A 1 225 ? -17.239 7.418 1.978 1.00 89.44 225 ASP A O 1
ATOM 1786 N N . GLY A 1 226 ? -15.366 6.707 0.977 1.00 91.44 226 GLY A N 1
ATOM 1787 C CA . GLY A 1 226 ? -15.495 5.305 1.349 1.00 91.44 226 GLY A CA 1
ATOM 1788 C C . GLY A 1 226 ? -14.344 4.837 2.225 1.00 91.44 226 GLY A C 1
ATOM 1789 O O . GLY A 1 226 ? -13.309 5.493 2.351 1.00 91.44 226 GLY A O 1
ATOM 1790 N N . ARG A 1 227 ? -14.509 3.649 2.805 1.00 94.94 227 ARG A N 1
ATOM 1791 C CA . ARG A 1 227 ? -13.423 2.972 3.510 1.00 94.94 227 ARG A CA 1
ATOM 1792 C C . ARG A 1 227 ? -12.348 2.552 2.508 1.00 94.94 227 ARG A C 1
ATOM 1794 O O . ARG A 1 227 ? -12.680 1.919 1.512 1.00 94.94 227 ARG A O 1
ATOM 1801 N N . ALA A 1 228 ? -11.086 2.854 2.788 1.00 94.56 228 ALA A N 1
ATOM 1802 C CA . ALA A 1 228 ? -9.980 2.379 1.962 1.00 94.56 228 ALA A CA 1
ATOM 1803 C C . ALA A 1 228 ? -9.820 0.849 2.062 1.00 94.56 228 ALA A C 1
ATOM 1805 O O . ALA A 1 228 ? -9.931 0.278 3.148 1.00 94.56 228 ALA A O 1
ATOM 1806 N N . ASP A 1 229 ? -9.566 0.220 0.920 1.00 94.56 229 ASP A N 1
ATOM 1807 C CA . ASP A 1 229 ? -9.208 -1.189 0.741 1.00 94.56 229 ASP A CA 1
ATOM 1808 C C . ASP A 1 229 ? -7.757 -1.218 0.243 1.00 94.56 229 ASP A C 1
ATOM 1810 O O . ASP A 1 229 ? -7.478 -1.074 -0.953 1.00 94.56 229 ASP A O 1
ATOM 1814 N N . VAL A 1 230 ? -6.828 -1.209 1.205 1.00 96.31 230 VAL A N 1
ATOM 1815 C CA . VAL A 1 230 ? -5.392 -0.975 0.991 1.00 96.31 230 VAL A CA 1
ATOM 1816 C C . VAL A 1 230 ? -4.691 -2.259 0.563 1.00 96.31 230 VAL A C 1
ATOM 1818 O O . VAL A 1 230 ? -3.790 -2.214 -0.271 1.00 96.31 230 VAL A O 1
ATOM 1821 N N . LEU A 1 231 ? -5.119 -3.412 1.084 1.00 97.62 231 LEU A N 1
ATOM 1822 C CA . LEU A 1 231 ? -4.612 -4.730 0.702 1.00 97.62 231 LEU A CA 1
ATOM 1823 C C . LEU A 1 231 ? -5.358 -5.311 -0.507 1.00 97.62 231 LEU A C 1
ATOM 1825 O O . LEU A 1 231 ? -5.352 -6.530 -0.693 1.00 97.62 231 LEU A O 1
ATOM 1829 N N . TYR A 1 232 ? -5.987 -4.474 -1.339 1.00 95.94 232 TYR A N 1
ATOM 1830 C CA . TYR A 1 232 ? -6.674 -4.928 -2.545 1.00 95.94 232 TYR A CA 1
ATOM 1831 C C . TYR A 1 232 ? -5.724 -5.731 -3.443 1.00 95.94 232 TYR A C 1
ATOM 1833 O O . TYR A 1 232 ? -4.793 -5.182 -4.041 1.00 95.94 232 TYR A O 1
ATOM 1841 N N . LEU A 1 233 ? -5.984 -7.038 -3.540 1.00 96.69 233 LEU A N 1
ATOM 1842 C CA . LEU A 1 233 ? -5.164 -7.951 -4.324 1.00 96.69 233 LEU A CA 1
ATOM 1843 C C . LEU A 1 233 ? -5.547 -7.922 -5.801 1.00 96.69 233 LEU A C 1
ATOM 1845 O O . LEU A 1 233 ? -6.713 -8.105 -6.165 1.00 96.69 233 LEU A O 1
ATOM 1849 N N . ASP A 1 234 ? -4.545 -7.785 -6.660 1.00 94.94 234 ASP A N 1
ATOM 1850 C CA . ASP A 1 234 ? -4.695 -7.847 -8.105 1.00 94.94 234 ASP A CA 1
ATOM 1851 C C . ASP A 1 234 ? -3.477 -8.475 -8.783 1.00 94.94 234 ASP A C 1
ATOM 1853 O O . ASP A 1 234 ? -2.468 -8.727 -8.137 1.00 94.94 234 ASP A O 1
ATOM 1857 N N . ASP A 1 235 ? -3.604 -8.748 -10.082 1.00 95.75 235 ASP A N 1
ATOM 1858 C CA . ASP A 1 235 ? -2.534 -9.320 -10.906 1.00 95.75 235 ASP A CA 1
ATOM 1859 C C . ASP A 1 235 ? -1.658 -8.200 -11.491 1.00 95.75 235 ASP A C 1
ATOM 1861 O O . ASP A 1 235 ? -1.961 -7.619 -12.541 1.00 95.75 235 ASP A O 1
ATOM 1865 N N . TYR A 1 236 ? -0.588 -7.853 -10.775 1.00 95.56 236 TYR A N 1
ATOM 1866 C CA . TYR A 1 236 ? 0.370 -6.827 -11.209 1.00 95.56 236 TYR A CA 1
ATOM 1867 C C . TYR A 1 236 ? 1.548 -7.401 -12.004 1.00 95.56 236 TYR A C 1
ATOM 1869 O O . TYR A 1 236 ? 2.274 -6.640 -12.654 1.00 95.56 236 TYR A O 1
ATOM 1877 N N . ASN A 1 237 ? 1.753 -8.717 -11.965 1.00 95.75 237 ASN A N 1
ATOM 1878 C CA . ASN A 1 237 ? 2.897 -9.382 -12.587 1.00 95.75 237 ASN A CA 1
ATOM 1879 C C . ASN A 1 237 ? 2.527 -10.064 -13.934 1.00 95.75 237 ASN A C 1
ATOM 1881 O O . ASN A 1 237 ? 3.404 -10.377 -14.740 1.00 95.75 237 ASN A O 1
ATOM 1885 N N . GLY A 1 238 ? 1.229 -10.223 -14.218 1.00 94.56 238 GLY A N 1
ATOM 1886 C CA . GLY A 1 238 ? 0.666 -10.805 -15.435 1.00 94.56 238 GLY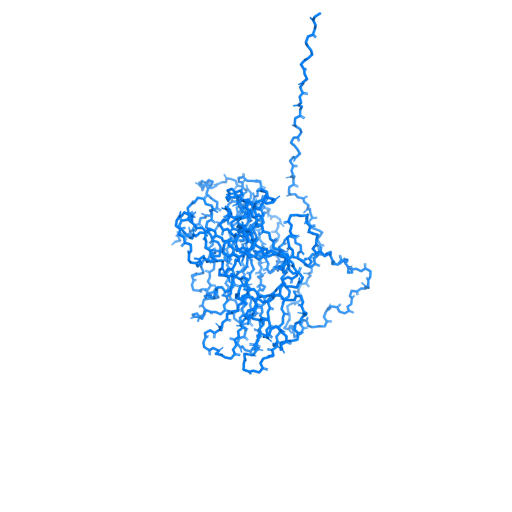 A CA 1
ATOM 1887 C C . GLY A 1 238 ? 0.575 -12.333 -15.458 1.00 94.56 238 GLY A C 1
ATOM 1888 O O . GLY A 1 238 ? 0.472 -12.901 -16.551 1.00 94.56 238 GLY A O 1
ATOM 1889 N N . ASP A 1 239 ? 0.658 -13.018 -14.318 1.00 94.56 239 ASP A N 1
ATOM 1890 C CA . ASP A 1 239 ? 0.602 -14.481 -14.220 1.00 94.56 239 ASP A CA 1
ATOM 1891 C C . ASP A 1 239 ? -0.821 -15.050 -14.072 1.00 94.56 239 ASP A C 1
ATOM 1893 O O . ASP A 1 239 ? -0.997 -16.273 -14.064 1.00 94.56 239 ASP A O 1
ATOM 1897 N N . GLY A 1 240 ? -1.834 -14.181 -14.027 1.00 95.06 240 GLY A N 1
ATOM 1898 C CA . GLY A 1 240 ? -3.241 -14.537 -13.885 1.00 95.06 240 GLY A CA 1
ATOM 1899 C C . GLY A 1 240 ? -3.702 -14.722 -12.439 1.00 95.06 240 GLY A C 1
ATOM 1900 O O . GLY A 1 240 ? -4.860 -15.096 -12.225 1.00 95.06 240 GLY A O 1
ATOM 1901 N N . LYS A 1 241 ? -2.842 -14.482 -11.445 1.00 95.88 241 LYS A N 1
ATOM 1902 C CA . LYS A 1 241 ? -3.159 -14.613 -10.022 1.00 95.88 241 LYS A CA 1
ATOM 1903 C C . LYS A 1 241 ? -3.201 -13.240 -9.368 1.00 95.88 241 LYS A C 1
ATOM 1905 O O . LYS A 1 241 ? -2.411 -12.358 -9.653 1.00 95.88 241 LYS A O 1
ATOM 1910 N N . LYS A 1 242 ? -4.162 -13.059 -8.466 1.00 96.38 242 LYS A N 1
ATOM 1911 C CA . LYS A 1 242 ? -4.336 -11.812 -7.715 1.00 96.38 242 LYS A CA 1
ATOM 1912 C C . LYS A 1 242 ? -3.659 -11.935 -6.365 1.00 96.38 242 LYS A C 1
ATOM 1914 O O . LYS A 1 242 ? -4.333 -12.202 -5.368 1.00 96.38 242 LYS A O 1
ATOM 1919 N N . HIS A 1 243 ? -2.334 -11.854 -6.357 1.00 97.62 243 HIS A N 1
ATOM 1920 C CA . HIS A 1 243 ? -1.510 -12.102 -5.169 1.00 97.62 243 HIS A CA 1
ATOM 1921 C C . HIS A 1 243 ? -0.693 -10.892 -4.737 1.00 97.62 243 HIS A C 1
ATOM 1923 O O . HIS A 1 243 ? -0.000 -10.965 -3.7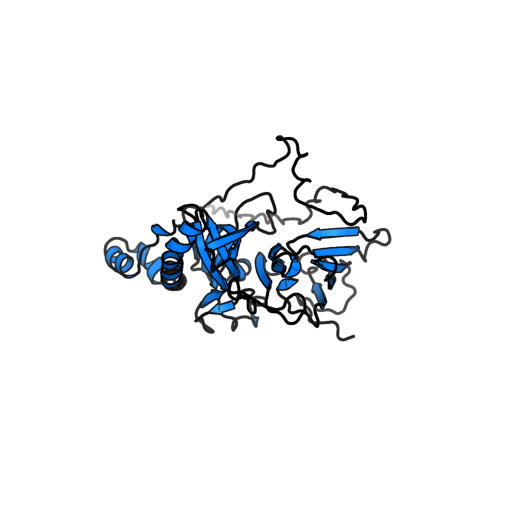20 1.00 97.62 243 HIS A O 1
ATOM 1929 N N . GLU A 1 244 ? -0.811 -9.778 -5.454 1.00 98.06 244 GLU A N 1
ATOM 1930 C CA . GLU A 1 244 ? -0.093 -8.547 -5.169 1.00 98.06 244 GLU A CA 1
ATOM 1931 C C . GLU A 1 244 ? -1.023 -7.397 -4.804 1.00 98.06 244 GLU A C 1
ATOM 1933 O O . GLU A 1 244 ? -2.125 -7.274 -5.330 1.00 98.06 244 GLU A O 1
ATOM 1938 N N . PHE A 1 245 ? -0.547 -6.504 -3.946 1.00 97.88 245 PHE A N 1
ATOM 1939 C CA . PHE A 1 245 ? -1.182 -5.220 -3.676 1.00 97.88 245 PHE A CA 1
ATOM 1940 C C . PHE A 1 245 ? -0.129 -4.115 -3.733 1.00 97.88 245 PHE A C 1
ATOM 1942 O O . PHE A 1 245 ? 1.048 -4.329 -3.428 1.00 97.88 245 PHE A O 1
ATOM 1949 N N . ALA A 1 246 ? -0.561 -2.926 -4.137 1.00 96.56 246 ALA A N 1
ATOM 1950 C CA . ALA A 1 246 ? 0.306 -1.767 -4.273 1.00 96.56 246 ALA A CA 1
ATOM 1951 C C . ALA A 1 246 ? 0.027 -0.749 -3.166 1.00 96.56 246 ALA A C 1
ATOM 1953 O O . ALA A 1 246 ? -1.125 -0.526 -2.787 1.00 96.56 246 ALA A O 1
ATOM 1954 N N . LEU A 1 247 ? 1.089 -0.111 -2.681 1.00 96.38 247 LEU A N 1
ATOM 1955 C CA . LEU A 1 247 ? 1.008 1.069 -1.825 1.00 96.38 247 LEU A CA 1
ATOM 1956 C C . LEU A 1 247 ? 1.496 2.288 -2.599 1.00 96.38 247 LEU A C 1
ATOM 1958 O O . LEU A 1 247 ? 2.316 2.179 -3.513 1.00 96.38 247 LEU A O 1
ATOM 1962 N N . TYR A 1 248 ? 0.990 3.455 -2.214 1.00 93.81 248 TYR A N 1
ATOM 1963 C CA . TYR A 1 248 ? 1.203 4.694 -2.950 1.00 93.81 248 TYR A CA 1
ATOM 1964 C C . TYR A 1 248 ? 1.553 5.849 -2.024 1.00 93.81 248 TYR A C 1
ATOM 1966 O O . TYR A 1 248 ? 0.951 6.000 -0.959 1.00 93.81 248 TYR A O 1
ATOM 1974 N N . GLU A 1 249 ? 2.456 6.707 -2.490 1.00 91.31 249 GLU A N 1
ATOM 1975 C CA . GLU A 1 249 ? 2.781 7.985 -1.867 1.00 91.31 249 GLU A CA 1
ATOM 1976 C C . GLU A 1 249 ? 2.750 9.092 -2.924 1.00 91.31 249 GLU A C 1
ATOM 1978 O O . GLU A 1 249 ? 3.562 9.133 -3.852 1.00 91.31 249 GLU A O 1
ATOM 1983 N N . GLN A 1 250 ? 1.780 9.998 -2.800 1.00 88.56 250 GLN A N 1
ATOM 1984 C CA . GLN A 1 250 ? 1.664 11.152 -3.677 1.00 88.56 250 GLN A CA 1
ATOM 1985 C C . GLN A 1 250 ? 2.369 12.367 -3.060 1.00 88.56 250 GLN A C 1
ATOM 1987 O O . GLN A 1 250 ? 1.866 12.987 -2.129 1.00 88.56 250 GLN A O 1
ATOM 1992 N N . MET A 1 251 ? 3.508 12.753 -3.633 1.00 83.56 251 MET A N 1
ATOM 1993 C CA . MET A 1 251 ? 4.298 13.915 -3.194 1.00 83.56 251 MET A CA 1
ATOM 1994 C C . MET A 1 251 ? 3.787 15.245 -3.768 1.00 83.56 251 MET A C 1
ATOM 1996 O O . MET A 1 251 ? 4.080 16.323 -3.263 1.00 83.56 251 MET A O 1
ATOM 2000 N N . GLY A 1 252 ? 3.017 15.185 -4.850 1.00 83.75 252 GLY A N 1
ATOM 2001 C CA . GLY A 1 252 ? 2.436 16.337 -5.539 1.00 83.75 252 GLY A CA 1
ATOM 2002 C C . GLY A 1 252 ? 1.630 15.863 -6.740 1.00 83.75 252 GLY A C 1
ATOM 2003 O O . GLY A 1 252 ? 1.597 14.673 -7.002 1.00 83.75 252 GLY A O 1
ATOM 2004 N N . CYS A 1 253 ? 0.990 16.742 -7.511 1.00 79.69 253 CYS A N 1
ATOM 2005 C CA . CYS A 1 253 ? 0.032 16.321 -8.555 1.00 79.69 253 CYS A CA 1
ATOM 2006 C C . CYS A 1 253 ? 0.578 15.371 -9.630 1.00 79.69 253 CYS A C 1
ATOM 2008 O O . CYS A 1 253 ? -0.184 14.595 -10.196 1.00 79.69 253 CYS A O 1
ATOM 2010 N N . ILE A 1 254 ? 1.883 15.405 -9.893 1.00 78.50 254 ILE A N 1
ATOM 2011 C CA . ILE A 1 254 ? 2.528 14.564 -10.910 1.00 78.50 254 ILE A CA 1
ATOM 2012 C C . ILE A 1 254 ? 3.337 13.404 -10.314 1.00 78.50 254 ILE A C 1
ATOM 2014 O O . ILE A 1 254 ? 3.530 12.376 -10.963 1.00 78.50 254 ILE A O 1
ATOM 2018 N N . SER A 1 255 ? 3.776 13.548 -9.065 1.00 81.94 255 SER A N 1
ATOM 2019 C CA . SER A 1 255 ? 4.704 12.629 -8.412 1.00 81.94 255 SER A CA 1
ATOM 2020 C C . SER A 1 255 ? 3.934 11.664 -7.520 1.00 81.94 255 SER A C 1
ATOM 2022 O O . SER A 1 255 ? 3.674 11.965 -6.356 1.00 81.94 255 SER A O 1
ATOM 2024 N N . CYS A 1 256 ? 3.549 10.522 -8.088 1.00 87.81 256 CYS A N 1
ATOM 2025 C CA . CYS A 1 256 ? 3.036 9.376 -7.345 1.00 87.81 256 CYS A CA 1
ATOM 2026 C C . CYS A 1 256 ? 4.102 8.292 -7.355 1.00 87.81 256 CYS A C 1
ATOM 2028 O O . CYS A 1 256 ? 4.366 7.714 -8.409 1.00 87.81 256 CYS A O 1
ATOM 2030 N N . PHE A 1 257 ? 4.700 8.006 -6.209 1.00 92.44 257 PHE A N 1
ATOM 2031 C CA . PHE A 1 257 ? 5.520 6.817 -6.057 1.00 92.44 257 PHE A CA 1
ATOM 2032 C C . PHE A 1 257 ? 4.625 5.640 -5.700 1.00 92.44 257 PHE A C 1
ATOM 2034 O O . PHE A 1 257 ? 3.646 5.777 -4.966 1.00 92.44 257 PHE A O 1
ATOM 2041 N N . SER A 1 258 ? 4.957 4.482 -6.253 1.00 94.31 258 SER A N 1
ATOM 2042 C CA . SER A 1 258 ? 4.250 3.236 -6.001 1.00 94.31 258 SER A CA 1
ATOM 2043 C C . SER A 1 258 ? 5.240 2.132 -5.668 1.00 94.31 258 SER A C 1
ATOM 2045 O O . SER A 1 258 ? 6.298 2.042 -6.291 1.00 94.31 258 SER A O 1
ATOM 2047 N N . THR A 1 259 ? 4.884 1.298 -4.703 1.00 96.88 259 THR A N 1
ATOM 2048 C CA . THR A 1 259 ? 5.623 0.091 -4.322 1.00 96.88 259 THR A CA 1
ATOM 2049 C C . THR A 1 259 ? 4.673 -1.100 -4.355 1.00 96.88 259 THR A C 1
ATOM 2051 O O . THR A 1 259 ? 3.460 -0.924 -4.201 1.00 96.88 259 THR A O 1
ATOM 2054 N N . LEU A 1 260 ? 5.196 -2.301 -4.589 1.00 98.00 260 LEU A N 1
ATOM 2055 C CA . LEU A 1 260 ? 4.388 -3.501 -4.771 1.00 98.00 260 LEU A CA 1
ATOM 2056 C C . LEU A 1 260 ? 4.830 -4.591 -3.807 1.00 98.00 260 LEU A C 1
ATOM 2058 O O . LEU A 1 260 ? 5.993 -4.989 -3.773 1.00 98.00 260 LEU A O 1
ATOM 2062 N N . PHE A 1 261 ? 3.861 -5.129 -3.084 1.00 98.62 261 PHE A N 1
ATOM 2063 C CA . PHE A 1 261 ? 4.040 -6.278 -2.218 1.00 98.62 261 PHE A CA 1
ATOM 2064 C C . PHE A 1 261 ? 3.284 -7.466 -2.790 1.00 98.62 261 PHE A C 1
ATOM 2066 O O . PHE A 1 261 ? 2.245 -7.299 -3.429 1.00 98.62 261 PHE A O 1
ATOM 2073 N N . GLY A 1 262 ? 3.769 -8.675 -2.537 1.00 98.19 262 GLY A N 1
ATOM 2074 C CA . GLY A 1 262 ? 3.078 -9.869 -3.001 1.00 98.19 262 GLY A CA 1
ATOM 2075 C C . GLY A 1 262 ? 3.501 -11.147 -2.318 1.00 98.19 262 GLY A C 1
ATOM 2076 O O . GLY A 1 262 ? 4.380 -11.164 -1.454 1.00 98.19 262 GLY A O 1
ATOM 2077 N N . TYR A 1 263 ? 2.830 -12.225 -2.706 1.00 98.44 263 TYR A N 1
ATOM 2078 C CA . TYR A 1 263 ? 3.085 -13.559 -2.191 1.00 98.44 263 TYR A CA 1
ATOM 2079 C C . TYR A 1 263 ? 3.997 -14.331 -3.134 1.00 98.44 263 TYR A C 1
ATOM 2081 O O . TYR A 1 263 ? 3.639 -14.625 -4.270 1.00 98.44 263 TYR A O 1
ATOM 2089 N N . ASN A 1 264 ? 5.170 -14.707 -2.639 1.00 96.75 264 ASN A N 1
ATOM 2090 C CA . ASN A 1 264 ? 6.052 -15.631 -3.323 1.00 96.75 264 ASN A CA 1
ATOM 2091 C C . ASN A 1 264 ? 5.660 -17.067 -2.972 1.00 96.75 264 ASN A C 1
ATOM 2093 O O . ASN A 1 264 ? 6.067 -17.596 -1.937 1.00 96.75 264 ASN A O 1
ATOM 2097 N N . GLU A 1 265 ? 4.914 -17.717 -3.861 1.00 95.12 265 GLU A N 1
ATOM 2098 C CA . GLU A 1 265 ? 4.458 -19.097 -3.664 1.00 95.12 265 GLU A CA 1
ATOM 2099 C C . GLU A 1 265 ? 5.612 -20.089 -3.478 1.00 95.12 265 GLU A C 1
ATOM 2101 O O . GLU A 1 265 ? 5.509 -21.021 -2.683 1.00 95.12 265 GLU A O 1
ATOM 2106 N N . LYS A 1 266 ? 6.726 -19.895 -4.199 1.00 94.44 266 LYS A N 1
ATOM 2107 C CA . LYS A 1 266 ? 7.872 -20.817 -4.163 1.00 94.44 266 LYS A CA 1
ATOM 2108 C C . LYS A 1 266 ? 8.573 -20.791 -2.806 1.00 94.44 266 LYS A C 1
ATOM 2110 O O . LYS A 1 266 ? 9.065 -21.823 -2.360 1.00 94.44 266 LYS A O 1
ATOM 2115 N N . ALA A 1 267 ? 8.638 -19.617 -2.183 1.00 96.44 267 ALA A N 1
ATOM 2116 C CA . ALA A 1 267 ? 9.283 -19.419 -0.888 1.00 96.44 267 ALA A CA 1
ATOM 2117 C C . ALA A 1 267 ? 8.295 -19.414 0.292 1.00 96.44 267 ALA A C 1
ATOM 2119 O O . ALA A 1 267 ? 8.740 -19.325 1.432 1.00 96.44 267 ALA A O 1
ATOM 2120 N N . ASP A 1 268 ? 6.987 -19.492 0.021 1.00 97.81 268 ASP A N 1
ATOM 2121 C CA . ASP A 1 268 ? 5.909 -19.267 0.990 1.00 97.81 268 ASP A CA 1
ATOM 2122 C C . ASP A 1 268 ? 6.159 -18.007 1.833 1.00 97.81 268 ASP A C 1
ATOM 2124 O O . ASP A 1 268 ? 6.203 -18.058 3.059 1.00 97.81 268 ASP A O 1
ATOM 2128 N N . SER A 1 269 ? 6.390 -16.869 1.175 1.00 98.38 269 SER A N 1
ATOM 2129 C CA . SER A 1 269 ? 6.790 -15.633 1.852 1.00 98.38 269 SER A CA 1
ATOM 2130 C C . SER A 1 269 ? 6.149 -14.387 1.249 1.00 98.38 269 SER A C 1
ATOM 2132 O O . SER A 1 269 ? 5.794 -14.344 0.073 1.00 98.38 269 SER A O 1
ATOM 2134 N N . LEU A 1 270 ? 5.991 -13.350 2.069 1.00 98.69 270 LEU A N 1
ATOM 2135 C CA . LEU A 1 270 ? 5.748 -11.988 1.597 1.00 98.69 270 LEU A CA 1
ATOM 2136 C C . LEU A 1 270 ? 7.041 -11.420 1.006 1.00 98.69 270 LEU A C 1
ATOM 2138 O O . LEU A 1 270 ? 8.106 -11.562 1.609 1.00 98.69 270 LEU A O 1
ATOM 2142 N N . ILE A 1 271 ? 6.933 -10.716 -0.113 1.00 98.12 271 ILE A N 1
ATOM 2143 C CA . ILE A 1 271 ? 8.036 -9.986 -0.743 1.00 98.12 271 ILE A CA 1
ATOM 2144 C C . ILE A 1 271 ? 7.628 -8.543 -1.044 1.00 98.12 271 ILE A C 1
ATOM 2146 O O . ILE A 1 271 ? 6.449 -8.260 -1.251 1.00 98.12 271 ILE A O 1
ATOM 2150 N N . ASN A 1 272 ? 8.616 -7.651 -1.073 1.00 98.19 272 ASN A N 1
ATOM 2151 C CA . ASN A 1 272 ? 8.519 -6.326 -1.680 1.00 98.19 272 ASN A CA 1
ATOM 2152 C C . ASN A 1 272 ? 9.276 -6.394 -3.011 1.00 98.19 272 ASN A C 1
ATOM 2154 O O . ASN A 1 272 ? 10.462 -6.734 -3.022 1.00 98.19 272 ASN A O 1
ATOM 2158 N N . TYR A 1 273 ? 8.589 -6.163 -4.125 1.00 97.88 273 TYR A N 1
ATOM 2159 C CA . TYR A 1 273 ? 9.175 -6.323 -5.448 1.00 97.88 273 TYR A CA 1
ATOM 2160 C C . TYR A 1 273 ? 10.151 -5.187 -5.755 1.00 97.88 273 TYR A C 1
ATOM 2162 O O . TYR A 1 273 ? 9.779 -4.018 -5.825 1.00 97.88 273 TYR A O 1
ATOM 2170 N N . THR A 1 274 ? 11.407 -5.544 -6.016 1.00 97.81 274 THR A N 1
ATOM 2171 C CA . THR A 1 274 ? 12.386 -4.614 -6.585 1.00 97.81 274 THR A CA 1
ATOM 2172 C C . THR A 1 274 ? 12.098 -4.387 -8.068 1.00 97.81 274 THR A C 1
ATOM 2174 O O . THR A 1 274 ? 11.701 -5.306 -8.790 1.00 97.81 274 THR A O 1
ATOM 2177 N N . VAL A 1 275 ? 12.343 -3.170 -8.536 1.00 98.31 275 VAL A N 1
ATOM 2178 C CA . VAL A 1 275 ? 12.357 -2.809 -9.951 1.00 98.31 275 VAL A CA 1
ATOM 2179 C C . VAL A 1 275 ? 13.776 -2.414 -10.325 1.00 98.31 275 VAL A C 1
ATOM 2181 O O . VAL A 1 275 ? 14.365 -1.549 -9.680 1.00 98.31 275 VAL A O 1
ATOM 2184 N N . VAL A 1 276 ? 14.322 -3.061 -11.350 1.00 98.44 276 VAL A N 1
ATOM 2185 C CA . VAL A 1 276 ? 15.660 -2.798 -11.883 1.00 98.44 276 VAL A CA 1
ATOM 2186 C C . VAL A 1 276 ? 15.520 -2.184 -13.270 1.00 98.44 276 VAL A C 1
ATOM 2188 O O . VAL A 1 276 ? 14.906 -2.787 -14.152 1.00 98.44 276 VAL A O 1
ATOM 2191 N N . LEU A 1 277 ? 16.073 -0.991 -13.468 1.00 98.31 277 LEU A N 1
ATOM 2192 C CA . LEU A 1 277 ? 15.982 -0.262 -14.730 1.00 98.31 277 LEU A CA 1
ATOM 2193 C C . LEU A 1 277 ? 17.369 -0.030 -15.312 1.00 98.31 277 LEU A C 1
ATOM 2195 O O . LEU A 1 277 ? 18.271 0.427 -14.619 1.00 98.31 277 LEU A O 1
ATOM 2199 N N . GLU A 1 278 ? 17.521 -0.307 -16.601 1.00 98.00 278 GLU A N 1
ATOM 2200 C CA . GLU A 1 278 ? 18.584 0.281 -17.408 1.00 98.00 278 GLU A CA 1
ATOM 2201 C C . GLU A 1 278 ? 18.121 1.664 -17.886 1.00 98.00 278 GLU A C 1
ATOM 2203 O O . GLU A 1 278 ? 17.192 1.795 -18.688 1.00 98.00 278 GLU A O 1
ATOM 2208 N N . GLU A 1 279 ? 18.744 2.707 -17.351 1.00 96.69 279 GLU A N 1
ATOM 2209 C CA . GLU A 1 279 ? 18.411 4.098 -17.614 1.00 96.69 279 GLU A CA 1
ATOM 2210 C C . GLU A 1 279 ? 19.305 4.686 -18.707 1.00 96.69 279 GLU A C 1
ATOM 2212 O O . GLU A 1 279 ? 20.508 4.435 -18.751 1.00 96.69 279 GLU A O 1
ATOM 2217 N N . THR A 1 280 ? 18.723 5.475 -19.610 1.00 96.31 280 THR A N 1
ATOM 2218 C CA . THR A 1 280 ? 19.441 6.146 -20.702 1.00 96.31 280 THR A CA 1
ATOM 2219 C C . THR A 1 280 ? 18.954 7.583 -20.867 1.00 96.31 280 THR A C 1
ATOM 2221 O O . THR A 1 280 ? 17.786 7.814 -21.187 1.00 96.31 280 THR A O 1
ATOM 2224 N N . ASP A 1 281 ? 19.875 8.534 -20.719 1.00 94.69 281 ASP A N 1
ATOM 2225 C CA . ASP A 1 281 ? 19.679 9.937 -21.089 1.00 94.69 281 ASP A CA 1
ATOM 2226 C C . ASP A 1 281 ? 19.859 10.102 -22.604 1.00 94.69 281 ASP A C 1
ATOM 2228 O O . ASP A 1 281 ? 20.942 9.862 -23.140 1.00 94.69 281 ASP A O 1
ATOM 2232 N N . LEU A 1 282 ? 18.794 10.486 -23.301 1.00 92.06 282 LEU A N 1
ATOM 2233 C CA . LEU A 1 282 ? 18.787 10.656 -24.752 1.00 92.06 282 LEU A CA 1
ATOM 2234 C C . LEU A 1 282 ? 19.402 11.988 -25.203 1.00 92.06 282 LEU A C 1
ATOM 2236 O O . LEU A 1 282 ? 19.736 12.121 -26.381 1.00 92.06 282 LEU A O 1
ATOM 2240 N N . ASP A 1 283 ? 19.557 12.960 -24.304 1.00 89.75 283 ASP A N 1
ATOM 2241 C CA . ASP A 1 283 ? 20.099 14.280 -24.644 1.00 89.75 283 ASP A CA 1
ATOM 2242 C C . ASP A 1 283 ? 21.621 14.325 -24.553 1.00 89.75 283 ASP A C 1
ATOM 2244 O O . ASP A 1 283 ? 22.273 15.170 -25.171 1.00 89.75 283 ASP A O 1
ATOM 2248 N N . SER A 1 284 ? 22.202 13.396 -23.802 1.00 89.31 284 SER A N 1
ATOM 2249 C CA . SER A 1 284 ? 23.638 13.290 -23.632 1.00 89.31 284 SER A CA 1
ATOM 2250 C C . SER A 1 284 ? 24.209 12.220 -24.556 1.00 89.31 284 SER A C 1
ATOM 2252 O O . SER A 1 284 ? 24.183 11.026 -24.266 1.00 89.31 284 SER A O 1
ATOM 2254 N N . ALA A 1 285 ? 24.841 12.662 -25.646 1.00 75.44 285 ALA A N 1
ATOM 2255 C CA . ALA A 1 285 ? 25.578 11.785 -26.562 1.00 75.44 285 ALA A CA 1
ATOM 2256 C C . ALA A 1 285 ? 26.742 11.018 -25.891 1.00 75.44 285 ALA A C 1
ATOM 2258 O O . ALA A 1 285 ? 27.309 10.106 -26.492 1.00 75.44 285 ALA A O 1
ATOM 2259 N N . LEU A 1 286 ? 27.121 11.401 -24.666 1.00 75.88 286 LEU A N 1
ATOM 2260 C CA . LEU A 1 286 ? 28.208 10.802 -23.892 1.00 75.88 286 LEU A CA 1
ATOM 2261 C C . LEU A 1 286 ? 27.713 9.932 -22.726 1.00 75.88 286 LEU A C 1
ATOM 2263 O O . LEU A 1 286 ? 28.525 9.235 -22.114 1.00 75.88 286 LEU A O 1
ATOM 2267 N N . SER A 1 287 ? 26.414 9.950 -22.412 1.00 79.56 287 SER A N 1
ATOM 2268 C CA . SER A 1 287 ? 25.865 9.173 -21.300 1.00 79.56 287 SER A CA 1
ATOM 2269 C C . SER A 1 287 ? 25.738 7.709 -21.701 1.00 79.56 287 SER A C 1
ATOM 2271 O O . SER A 1 287 ? 24.911 7.330 -22.528 1.00 79.56 287 SER A O 1
ATOM 2273 N N . LYS A 1 288 ? 26.576 6.864 -21.098 1.00 89.44 288 LYS A N 1
ATOM 2274 C CA . LYS A 1 288 ? 26.382 5.415 -21.157 1.00 89.44 288 LYS A CA 1
ATOM 2275 C C . LYS A 1 288 ? 25.148 5.040 -20.331 1.00 89.44 288 LYS A C 1
ATOM 2277 O O . LYS A 1 288 ? 24.928 5.672 -19.295 1.00 89.44 288 LYS A O 1
ATOM 2282 N N . PRO A 1 289 ? 24.386 4.011 -20.741 1.00 92.88 289 PRO A N 1
ATOM 2283 C CA . PRO A 1 289 ? 23.331 3.471 -19.902 1.00 92.88 289 PRO A CA 1
ATOM 2284 C C . PRO A 1 289 ? 23.865 3.080 -18.522 1.00 92.88 289 PRO A C 1
ATOM 2286 O O . PRO A 1 289 ? 24.996 2.596 -18.406 1.00 92.88 289 PRO A O 1
ATOM 2289 N N . TYR A 1 290 ? 23.058 3.285 -17.488 1.00 94.25 290 TYR A N 1
ATOM 2290 C CA . TYR A 1 290 ? 23.377 2.890 -16.117 1.00 94.25 290 TYR A CA 1
ATOM 2291 C C . TYR A 1 290 ? 22.205 2.143 -15.491 1.00 94.25 290 TYR A C 1
ATOM 2293 O O . TYR A 1 290 ? 21.061 2.301 -15.905 1.00 94.25 290 TYR A O 1
ATOM 2301 N N . THR A 1 291 ? 22.487 1.301 -14.501 1.00 96.81 291 THR A N 1
ATOM 2302 C CA . THR A 1 291 ? 21.457 0.499 -13.835 1.00 96.81 291 THR A CA 1
ATOM 2303 C C . THR A 1 291 ? 21.057 1.124 -12.510 1.00 96.81 291 THR A C 1
ATOM 2305 O O . THR A 1 291 ? 21.917 1.444 -11.690 1.00 96.81 291 THR A O 1
ATOM 2308 N N . THR A 1 292 ? 19.755 1.232 -12.275 1.00 96.50 292 THR A N 1
ATOM 2309 C CA . THR A 1 292 ? 19.175 1.587 -10.978 1.00 96.50 292 THR A CA 1
ATOM 2310 C C . THR A 1 292 ? 18.327 0.440 -10.446 1.00 96.50 292 THR A C 1
ATOM 2312 O O . THR A 1 292 ? 17.831 -0.400 -11.200 1.00 96.50 292 THR A O 1
ATOM 2315 N N . ALA A 1 293 ? 18.178 0.382 -9.125 1.00 96.44 293 ALA A N 1
ATOM 2316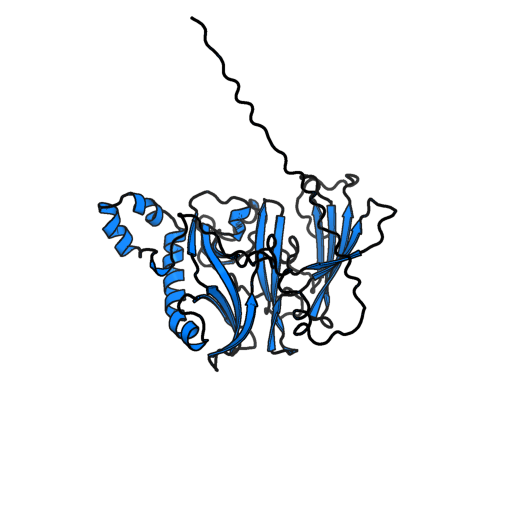 C CA . ALA A 1 293 ? 17.286 -0.548 -8.451 1.00 96.44 293 ALA A CA 1
ATOM 2317 C C . ALA A 1 293 ? 16.524 0.204 -7.357 1.00 96.44 293 ALA A C 1
ATOM 2319 O O . ALA A 1 293 ? 17.133 0.927 -6.571 1.00 96.44 293 ALA A O 1
ATOM 2320 N N . SER A 1 294 ? 15.204 0.042 -7.303 1.00 96.00 294 SER A N 1
ATOM 2321 C CA . SER A 1 294 ? 14.363 0.669 -6.279 1.00 96.00 294 SER A CA 1
ATOM 2322 C C . SER A 1 294 ? 13.130 -0.179 -5.976 1.00 96.00 294 SER A C 1
ATOM 2324 O O . SER A 1 294 ? 12.686 -0.965 -6.814 1.00 96.00 294 SER A O 1
ATOM 2326 N N . THR A 1 295 ? 12.571 -0.027 -4.776 1.00 96.19 295 THR A N 1
ATOM 2327 C CA . THR A 1 295 ? 11.260 -0.593 -4.416 1.00 96.19 295 THR A CA 1
ATOM 2328 C C . THR A 1 295 ? 10.116 0.412 -4.581 1.00 96.19 295 THR A C 1
ATOM 2330 O O . THR A 1 295 ? 8.950 0.019 -4.571 1.00 96.19 295 THR A O 1
ATOM 2333 N N . TRP A 1 296 ? 10.437 1.693 -4.793 1.00 95.50 296 TRP A N 1
ATOM 2334 C CA . TRP A 1 296 ? 9.489 2.779 -5.019 1.00 95.50 296 TRP A CA 1
ATOM 2335 C C . TRP A 1 296 ? 9.695 3.379 -6.409 1.00 95.50 296 TRP A C 1
ATOM 2337 O O . TRP A 1 296 ? 10.656 4.099 -6.666 1.00 95.50 296 TRP A O 1
ATOM 2347 N N . VAL A 1 297 ? 8.759 3.117 -7.321 1.00 93.62 297 VAL A N 1
ATOM 2348 C CA . VAL A 1 297 ? 8.846 3.580 -8.713 1.00 93.62 297 VAL A CA 1
ATOM 2349 C C . VAL A 1 297 ? 7.716 4.538 -9.027 1.00 93.62 297 VAL A C 1
ATOM 2351 O O . VAL A 1 297 ? 6.561 4.320 -8.645 1.00 93.62 297 VAL A O 1
ATOM 2354 N N . SER A 1 298 ? 8.050 5.610 -9.745 1.00 90.38 298 SER A N 1
ATOM 2355 C CA . SER A 1 298 ? 7.071 6.609 -10.156 1.00 90.38 298 SER A CA 1
ATOM 2356 C C . SER A 1 298 ? 6.011 5.991 -11.069 1.00 90.38 298 SER A C 1
ATOM 2358 O O . SER A 1 298 ? 6.327 5.442 -12.124 1.00 90.38 298 SER A O 1
ATOM 2360 N N . GLN A 1 299 ? 4.749 6.099 -10.655 1.00 87.44 299 GLN A N 1
ATOM 2361 C CA . GLN A 1 299 ? 3.515 5.761 -11.375 1.00 87.44 299 GLN A CA 1
ATOM 2362 C C . GLN A 1 299 ? 3.335 4.299 -11.817 1.00 87.44 299 GLN A C 1
ATOM 2364 O O . GLN A 1 299 ? 2.220 3.944 -12.198 1.00 87.44 299 GLN A O 1
ATOM 2369 N N . LEU A 1 300 ? 4.364 3.450 -11.749 1.00 92.06 300 LEU A N 1
ATOM 2370 C CA . LEU A 1 300 ? 4.377 2.110 -12.342 1.00 92.06 300 LEU A CA 1
ATOM 2371 C C . LEU A 1 300 ? 3.144 1.277 -11.969 1.00 92.06 300 LEU A C 1
ATOM 2373 O O . LEU A 1 300 ? 2.362 0.906 -12.843 1.00 92.06 300 LEU A O 1
ATOM 2377 N N . PHE A 1 301 ? 2.920 1.054 -10.674 1.00 92.88 301 PHE A N 1
ATOM 2378 C CA . PHE A 1 301 ? 1.822 0.210 -10.191 1.00 92.88 301 PHE A CA 1
ATOM 2379 C C . PHE A 1 301 ? 0.498 0.966 -10.063 1.00 92.88 301 PHE A C 1
ATOM 2381 O O . PHE A 1 301 ? -0.497 0.422 -9.606 1.00 92.88 301 PHE A O 1
ATOM 2388 N N . THR A 1 302 ? 0.449 2.224 -10.501 1.00 87.94 302 THR A N 1
ATOM 2389 C CA . THR A 1 302 ? -0.826 2.928 -10.698 1.00 87.94 302 THR A CA 1
ATOM 2390 C C . THR A 1 302 ? -1.483 2.534 -12.025 1.00 87.94 302 THR A C 1
ATOM 2392 O O . THR A 1 302 ? -2.670 2.780 -12.241 1.00 87.94 302 THR A O 1
ATOM 2395 N N . LEU A 1 303 ? -0.705 1.910 -12.914 1.00 87.62 303 LEU A N 1
ATOM 2396 C CA . LEU A 1 303 ? -1.130 1.414 -14.212 1.00 87.62 303 LEU A CA 1
ATOM 2397 C C . LEU A 1 303 ? -1.461 -0.077 -14.131 1.00 87.62 303 LEU A C 1
ATOM 2399 O O . LEU A 1 303 ? -1.039 -0.787 -13.219 1.00 87.62 303 LEU A O 1
ATOM 2403 N N . LYS A 1 304 ? -2.201 -0.570 -15.127 1.00 86.56 304 LYS A N 1
ATOM 2404 C CA . LYS A 1 304 ? -2.413 -2.007 -15.311 1.00 86.56 304 LYS A CA 1
ATOM 2405 C C . LYS A 1 304 ? -1.489 -2.552 -16.396 1.00 86.56 304 LYS A C 1
ATOM 2407 O O . LYS A 1 304 ? -1.471 -1.984 -17.494 1.00 86.56 304 LYS A O 1
ATOM 2412 N N . PRO A 1 305 ? -0.757 -3.645 -16.125 1.00 89.88 305 PRO A N 1
ATOM 2413 C CA . PRO A 1 305 ? 0.119 -4.242 -17.115 1.00 89.88 305 PRO A CA 1
ATOM 2414 C C . PRO A 1 305 ? -0.695 -4.890 -18.234 1.00 89.88 305 PRO A C 1
ATOM 2416 O O . PRO A 1 305 ? -1.792 -5.413 -18.028 1.00 89.88 305 PRO A O 1
ATOM 2419 N N . LYS A 1 306 ? -0.120 -4.933 -19.434 1.00 89.44 306 LYS A N 1
ATOM 2420 C CA . LYS A 1 306 ? -0.606 -5.778 -20.527 1.00 89.44 306 LYS A CA 1
ATOM 2421 C C . LYS A 1 306 ? 0.276 -7.014 -20.596 1.00 89.44 306 LYS A C 1
ATOM 2423 O O . LYS A 1 306 ? 1.425 -6.918 -21.007 1.00 89.44 306 LYS A O 1
ATOM 2428 N N . LYS A 1 307 ? -0.261 -8.177 -20.206 1.00 87.31 307 LYS A N 1
ATOM 2429 C CA . LYS A 1 307 ? 0.487 -9.452 -20.158 1.00 87.31 307 LYS A CA 1
ATOM 2430 C C . LYS A 1 307 ? 1.787 -9.350 -19.332 1.00 87.31 307 LYS A C 1
ATOM 2432 O O . LYS A 1 307 ? 2.832 -9.810 -19.776 1.00 87.31 307 LYS A O 1
ATOM 2437 N N . GLY A 1 308 ? 1.728 -8.687 -18.175 1.00 88.38 308 GLY A N 1
ATOM 2438 C CA . GLY A 1 308 ? 2.890 -8.492 -17.293 1.00 88.38 308 GLY A CA 1
ATOM 2439 C C . GLY A 1 308 ? 3.891 -7.426 -17.752 1.00 88.38 308 GLY A C 1
ATOM 2440 O O . GLY A 1 308 ? 4.942 -7.282 -17.134 1.00 88.38 308 GLY A O 1
ATOM 2441 N N . ILE A 1 309 ? 3.574 -6.680 -18.820 1.00 94.19 309 ILE A N 1
ATOM 2442 C CA . ILE A 1 309 ? 4.418 -5.612 -19.367 1.00 94.19 309 ILE A CA 1
ATOM 2443 C C . ILE A 1 309 ? 3.769 -4.250 -19.107 1.00 94.19 309 ILE A C 1
ATOM 2445 O O . ILE A 1 309 ? 2.593 -4.031 -19.416 1.00 94.19 309 ILE A O 1
ATOM 2449 N N . TYR A 1 310 ? 4.567 -3.326 -18.588 1.00 94.38 310 TYR A N 1
ATOM 2450 C CA . TYR A 1 310 ? 4.271 -1.907 -18.463 1.00 94.38 310 TYR A CA 1
ATOM 2451 C C . TYR A 1 310 ? 5.031 -1.157 -19.559 1.00 94.38 310 TYR A C 1
ATOM 2453 O O . TYR A 1 310 ? 6.259 -1.148 -19.573 1.00 94.38 310 TYR A O 1
ATOM 2461 N N . ASP A 1 311 ? 4.294 -0.541 -20.479 1.00 93.75 311 ASP A N 1
ATOM 2462 C CA . ASP A 1 311 ? 4.839 0.253 -21.584 1.00 93.75 311 ASP A CA 1
ATOM 2463 C C . ASP A 1 311 ? 4.098 1.591 -21.627 1.00 93.75 311 ASP A C 1
ATOM 2465 O O . ASP A 1 311 ? 2.917 1.646 -21.995 1.00 93.75 311 ASP A O 1
ATOM 2469 N N . PHE A 1 312 ? 4.742 2.647 -21.132 1.00 90.69 312 PHE A N 1
ATOM 2470 C CA . PHE A 1 312 ? 4.098 3.944 -20.924 1.00 90.69 312 PHE A CA 1
ATOM 2471 C C . PHE A 1 312 ? 5.083 5.111 -20.975 1.00 90.69 312 PHE A C 1
ATOM 2473 O O . PHE A 1 312 ? 6.291 4.951 -20.802 1.00 90.69 312 PHE A O 1
ATOM 2480 N N . VAL A 1 313 ? 4.532 6.307 -21.196 1.00 90.38 313 VAL A N 1
ATOM 2481 C CA . VAL A 1 313 ? 5.292 7.557 -21.266 1.00 90.38 313 VAL A CA 1
ATOM 2482 C C . VAL A 1 313 ? 4.758 8.556 -20.244 1.00 90.38 313 VAL A C 1
ATOM 2484 O O . VAL A 1 313 ? 3.548 8.792 -20.159 1.00 90.38 313 VAL A O 1
ATOM 2487 N N . MET A 1 314 ? 5.680 9.163 -19.499 1.00 87.75 314 MET A N 1
ATOM 2488 C CA . MET A 1 314 ? 5.422 10.207 -18.509 1.00 87.75 314 MET A CA 1
ATOM 2489 C C . MET A 1 314 ? 6.092 11.509 -18.936 1.00 87.75 314 MET A C 1
ATOM 2491 O O . MET A 1 314 ? 7.295 11.521 -19.177 1.00 87.75 314 MET A O 1
ATOM 2495 N N . ASN A 1 315 ? 5.344 12.612 -18.993 1.00 87.56 315 ASN A N 1
ATOM 2496 C CA . ASN A 1 315 ? 5.896 13.918 -19.356 1.00 87.56 315 ASN A CA 1
ATOM 2497 C C . ASN A 1 315 ? 6.012 14.827 -18.125 1.00 87.56 315 ASN A C 1
ATOM 2499 O O . ASN A 1 315 ? 5.027 15.429 -17.698 1.00 87.56 315 ASN A O 1
ATOM 2503 N N . TYR A 1 316 ? 7.221 14.945 -17.571 1.00 86.75 316 TYR A N 1
ATOM 2504 C CA . TYR A 1 316 ? 7.519 15.823 -16.434 1.00 86.75 316 TYR A CA 1
ATOM 2505 C C . TYR A 1 316 ? 8.056 17.210 -16.853 1.00 86.75 316 TYR A C 1
ATOM 2507 O O . TYR A 1 316 ? 8.304 18.049 -15.983 1.00 86.75 316 TYR A O 1
ATOM 2515 N N . ARG A 1 317 ? 8.209 17.499 -18.158 1.00 86.25 317 ARG A N 1
ATOM 2516 C CA . ARG A 1 317 ? 8.843 18.742 -18.662 1.00 86.25 317 ARG A CA 1
ATOM 2517 C C . ARG A 1 317 ? 8.125 20.020 -18.230 1.00 86.25 317 ARG A C 1
ATOM 2519 O O . ARG A 1 317 ? 8.775 20.992 -17.861 1.00 86.25 317 ARG A O 1
ATOM 2526 N N . GLY A 1 318 ? 6.796 19.984 -18.094 1.00 79.56 318 GLY A N 1
ATOM 2527 C CA . GLY A 1 318 ? 5.998 21.109 -17.576 1.00 79.56 318 GLY A CA 1
ATOM 2528 C C . GLY A 1 318 ? 6.322 21.539 -16.131 1.00 79.56 318 GLY A C 1
ATOM 2529 O O . GLY A 1 318 ? 5.753 22.510 -15.633 1.00 79.56 318 GLY A O 1
ATOM 2530 N N . ARG A 1 319 ? 7.209 20.817 -15.434 1.00 77.44 319 ARG A N 1
ATOM 2531 C CA . ARG A 1 319 ? 7.733 21.140 -14.096 1.00 77.44 319 ARG A CA 1
ATOM 2532 C C . ARG A 1 319 ? 9.267 21.094 -14.040 1.00 77.44 319 ARG A C 1
ATOM 2534 O O . ARG A 1 319 ? 9.822 20.920 -12.961 1.00 77.44 319 ARG A O 1
ATOM 2541 N N . GLY A 1 320 ? 9.941 21.235 -15.183 1.00 82.38 320 GLY A N 1
ATOM 2542 C CA . GLY A 1 320 ? 11.403 21.171 -15.274 1.00 82.38 320 GLY A CA 1
ATOM 2543 C C . GLY A 1 320 ? 11.983 19.758 -15.149 1.00 82.38 320 GLY A C 1
ATOM 2544 O O . GLY A 1 320 ? 13.164 19.623 -14.853 1.00 82.38 320 GLY A O 1
ATOM 2545 N N . GLY A 1 321 ? 11.161 18.716 -15.323 1.00 87.81 321 GLY A N 1
ATOM 2546 C CA . GLY A 1 321 ? 11.616 17.327 -15.402 1.00 87.81 321 GLY A CA 1
ATOM 2547 C C . GLY A 1 321 ? 11.825 16.852 -16.843 1.00 87.81 321 GLY A C 1
ATOM 2548 O O . GLY A 1 321 ? 11.871 17.649 -17.775 1.00 87.81 321 GLY A O 1
ATOM 2549 N N . ASN A 1 322 ? 11.886 15.532 -17.029 1.00 91.38 322 ASN A N 1
ATOM 2550 C CA . ASN A 1 322 ? 12.099 14.898 -18.332 1.00 91.38 322 ASN A CA 1
ATOM 2551 C C . ASN A 1 322 ? 10.816 14.280 -18.905 1.00 91.38 322 ASN A C 1
ATOM 2553 O O . ASN A 1 322 ? 9.846 14.011 -18.196 1.00 91.38 322 ASN A O 1
ATOM 2557 N N . LEU A 1 323 ? 10.822 14.003 -20.201 1.00 91.81 323 LEU A N 1
ATOM 2558 C CA . LEU A 1 323 ? 9.942 13.030 -20.826 1.00 91.81 323 LEU A CA 1
ATOM 2559 C C . LEU A 1 323 ? 10.558 11.641 -20.658 1.00 91.81 323 LEU A C 1
ATOM 2561 O O . LEU A 1 323 ? 11.663 11.410 -21.136 1.00 91.81 323 LEU A O 1
ATOM 2565 N N . CYS A 1 324 ? 9.851 10.734 -19.993 1.00 92.69 324 CYS A N 1
ATOM 2566 C CA . CYS A 1 324 ? 10.337 9.414 -19.606 1.00 92.69 324 CYS A CA 1
ATOM 2567 C C . CYS A 1 324 ? 9.547 8.310 -20.314 1.00 92.69 324 CYS A C 1
ATOM 2569 O O . CYS A 1 324 ? 8.324 8.246 -20.190 1.00 92.69 324 CYS A O 1
ATOM 2571 N N . TYR A 1 325 ? 10.250 7.416 -21.000 1.00 94.31 325 TYR A N 1
ATOM 2572 C CA . TYR A 1 325 ? 9.725 6.239 -21.683 1.00 94.31 325 TYR A CA 1
ATOM 2573 C C . TYR A 1 325 ? 10.083 4.996 -20.876 1.00 94.31 325 TYR A C 1
ATOM 2575 O O . TYR A 1 325 ? 11.262 4.661 -20.754 1.00 94.31 325 TYR A O 1
ATOM 2583 N N . TYR A 1 326 ? 9.074 4.310 -20.350 1.00 95.12 326 TYR A N 1
ATOM 2584 C CA . TYR A 1 326 ? 9.242 3.105 -19.546 1.00 95.12 326 TYR A CA 1
ATOM 2585 C C . TYR A 1 326 ? 8.849 1.870 -20.348 1.00 95.12 326 TYR A C 1
ATOM 2587 O O . TYR A 1 326 ? 7.767 1.832 -20.930 1.00 95.12 326 TYR A O 1
ATOM 2595 N N . ASN A 1 327 ? 9.696 0.842 -20.314 1.00 97.12 327 ASN A N 1
ATOM 2596 C CA . ASN A 1 327 ? 9.368 -0.500 -20.783 1.00 97.12 327 ASN A CA 1
ATOM 2597 C C . ASN A 1 327 ? 9.852 -1.511 -19.744 1.00 97.12 327 ASN A C 1
ATOM 2599 O O . ASN A 1 327 ? 11.053 -1.733 -19.619 1.00 97.12 327 ASN A O 1
ATOM 2603 N N . ILE A 1 328 ? 8.927 -2.051 -18.953 1.00 97.94 328 ILE A N 1
ATOM 2604 C CA . ILE A 1 328 ? 9.222 -2.848 -17.757 1.00 97.94 328 ILE A CA 1
ATOM 2605 C C . ILE A 1 328 ? 8.392 -4.127 -17.795 1.00 97.94 328 ILE A C 1
ATOM 2607 O O . ILE A 1 328 ? 7.194 -4.079 -18.071 1.00 97.94 328 ILE A O 1
ATOM 2611 N N . ALA A 1 329 ? 9.001 -5.265 -17.486 1.00 97.75 329 ALA A N 1
ATOM 2612 C CA . ALA A 1 329 ? 8.330 -6.555 -17.411 1.00 97.75 329 ALA A CA 1
ATOM 2613 C C . ALA A 1 329 ? 8.694 -7.296 -16.123 1.00 97.75 329 ALA A C 1
ATOM 2615 O O . ALA A 1 329 ? 9.758 -7.089 -15.539 1.00 97.75 329 ALA A O 1
ATOM 2616 N N . PHE A 1 330 ? 7.809 -8.184 -15.678 1.00 96.88 330 PHE A N 1
ATOM 2617 C CA . PHE A 1 330 ? 8.121 -9.075 -14.568 1.00 96.88 330 PHE A CA 1
ATOM 2618 C C . PHE A 1 330 ? 9.068 -10.205 -15.006 1.00 96.88 330 PHE A C 1
ATOM 2620 O O . PHE A 1 330 ? 8.756 -10.978 -15.915 1.00 96.88 330 PHE A O 1
ATOM 2627 N N . SER A 1 331 ? 10.209 -10.337 -14.328 1.00 96.19 331 SER A N 1
ATOM 2628 C CA . SER A 1 331 ? 11.151 -11.444 -14.485 1.00 96.19 331 SER A CA 1
ATOM 2629 C C . SER A 1 331 ? 10.819 -12.544 -13.479 1.00 96.19 331 SER A C 1
ATOM 2631 O O . SER A 1 331 ? 11.121 -12.433 -12.291 1.00 96.19 331 SER A O 1
ATOM 2633 N N . LYS A 1 332 ? 10.204 -13.634 -13.956 1.00 93.25 332 LYS A N 1
ATOM 2634 C CA . LYS A 1 332 ? 9.853 -14.796 -13.115 1.00 93.25 332 LYS A CA 1
ATOM 2635 C C . LYS A 1 332 ? 11.077 -15.491 -12.523 1.00 93.25 332 LYS A C 1
ATOM 2637 O O . LYS A 1 332 ? 10.999 -16.032 -11.426 1.00 93.25 332 LYS A O 1
ATOM 2642 N N . GLU A 1 333 ? 12.187 -15.496 -13.256 1.00 93.19 333 GLU A N 1
ATOM 2643 C CA . GLU A 1 333 ? 13.443 -16.110 -12.819 1.00 93.19 333 GLU A CA 1
ATOM 2644 C C . GLU A 1 333 ? 14.040 -15.358 -11.627 1.00 93.19 333 GLU A C 1
ATOM 2646 O O . GLU A 1 333 ? 14.391 -15.972 -10.620 1.00 93.19 333 GLU A O 1
ATOM 2651 N N . ASN A 1 334 ? 14.070 -14.026 -11.718 1.00 95.12 334 ASN A N 1
ATOM 2652 C CA . ASN A 1 334 ? 14.655 -13.159 -10.696 1.00 95.12 334 ASN A CA 1
ATOM 2653 C C . ASN A 1 334 ? 13.640 -12.686 -9.646 1.00 95.12 334 ASN A C 1
ATOM 2655 O O . ASN A 1 334 ? 14.021 -12.027 -8.680 1.00 95.12 334 ASN A O 1
ATOM 2659 N N . ASN A 1 335 ? 12.359 -13.007 -9.841 1.00 94.75 335 ASN A N 1
ATOM 2660 C CA . ASN A 1 335 ? 11.241 -12.630 -8.984 1.00 94.75 335 ASN A CA 1
ATOM 2661 C C . ASN A 1 335 ? 11.188 -11.115 -8.691 1.00 94.75 335 ASN A C 1
ATOM 2663 O O . ASN A 1 335 ? 11.020 -10.683 -7.550 1.00 94.75 335 ASN A O 1
ATOM 2667 N N . ARG A 1 336 ? 11.388 -10.309 -9.738 1.00 97.06 336 ARG A N 1
ATOM 2668 C CA . ARG A 1 336 ? 11.461 -8.840 -9.687 1.00 97.06 336 ARG A CA 1
ATOM 2669 C C . ARG A 1 336 ? 11.058 -8.231 -11.030 1.00 97.06 336 ARG A C 1
ATOM 2671 O O . ARG A 1 336 ? 10.977 -8.948 -12.025 1.00 97.06 336 ARG A O 1
ATOM 2678 N N . PHE A 1 337 ? 10.825 -6.925 -11.080 1.00 98.25 337 PHE A N 1
ATOM 2679 C CA . PHE A 1 337 ? 10.585 -6.228 -12.346 1.00 98.25 337 PHE A CA 1
ATOM 2680 C C . PHE A 1 337 ? 11.903 -5.754 -12.950 1.00 98.25 337 PHE A C 1
ATOM 2682 O O . PHE A 1 337 ? 12.780 -5.271 -12.237 1.00 98.25 337 PHE A O 1
ATOM 2689 N N . GLU A 1 338 ? 12.038 -5.889 -14.263 1.00 98.56 338 GLU A N 1
ATOM 2690 C CA . GLU A 1 338 ? 13.233 -5.509 -15.014 1.00 98.56 338 GLU A CA 1
ATOM 2691 C C . GLU A 1 338 ? 12.819 -4.763 -16.280 1.00 98.56 338 GLU A C 1
ATOM 2693 O O . GLU A 1 338 ? 11.784 -5.065 -16.883 1.00 98.56 338 GLU A O 1
ATOM 2698 N N . GLY A 1 339 ? 13.598 -3.767 -16.688 1.00 97.94 339 GLY A N 1
ATOM 2699 C CA . GLY A 1 339 ? 13.223 -2.969 -17.843 1.00 97.94 339 GLY A CA 1
ATOM 2700 C C . GLY A 1 339 ? 14.201 -1.874 -18.214 1.00 97.94 339 GLY A C 1
ATOM 2701 O O . GLY A 1 339 ? 15.337 -1.828 -17.752 1.00 97.94 339 GLY A O 1
ATOM 2702 N N . THR A 1 340 ? 13.712 -0.969 -19.052 1.00 97.75 340 THR A N 1
ATOM 2703 C CA . THR A 1 340 ? 14.436 0.218 -19.500 1.00 97.75 340 THR A CA 1
ATOM 2704 C C . THR A 1 340 ? 13.652 1.477 -19.166 1.00 97.75 340 THR A C 1
ATOM 2706 O O . THR A 1 340 ? 12.416 1.491 -19.203 1.00 97.75 340 THR A O 1
ATOM 2709 N N . LEU A 1 341 ? 14.392 2.543 -18.879 1.00 96.88 341 LEU A N 1
ATOM 2710 C CA . LEU A 1 341 ? 13.895 3.906 -18.794 1.00 96.88 341 LEU A CA 1
ATOM 2711 C C . LEU A 1 341 ? 14.743 4.777 -19.718 1.00 96.88 341 LEU A C 1
ATOM 2713 O O . LEU A 1 341 ? 15.938 4.947 -19.512 1.00 96.88 341 LEU A O 1
ATOM 2717 N N . LYS A 1 342 ? 14.125 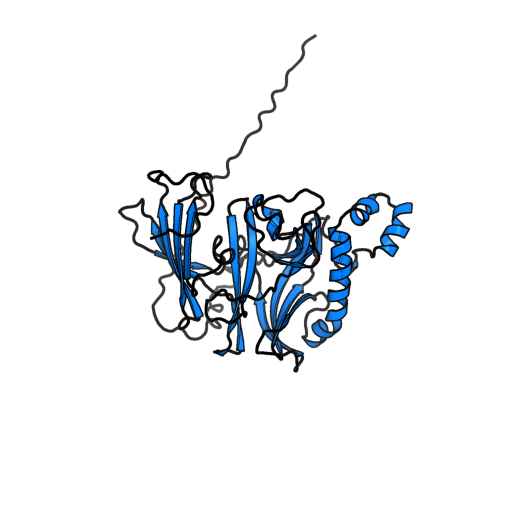5.358 -20.740 1.00 95.69 342 LYS A N 1
ATOM 2718 C CA . LYS A 1 342 ? 14.780 6.364 -21.584 1.00 95.69 342 LYS A CA 1
ATOM 2719 C C . LYS A 1 342 ? 14.200 7.723 -21.265 1.00 95.69 342 LYS A C 1
ATOM 2721 O O . LYS A 1 342 ? 12.983 7.824 -21.131 1.00 95.69 342 LYS A O 1
ATOM 2726 N N . PHE A 1 343 ? 15.019 8.759 -21.170 1.00 94.44 343 PHE A N 1
ATOM 2727 C CA . PHE A 1 343 ? 14.513 10.089 -20.857 1.00 94.44 343 PHE A CA 1
ATOM 2728 C C . PHE A 1 343 ? 15.181 11.199 -21.663 1.00 94.44 343 PHE A C 1
ATOM 2730 O O . PHE A 1 343 ? 16.313 11.057 -22.104 1.00 94.44 343 PHE A O 1
ATOM 2737 N N . THR A 1 344 ? 14.447 12.288 -21.888 1.00 92.44 344 THR A N 1
ATOM 2738 C CA . THR A 1 344 ? 14.903 13.488 -22.610 1.00 92.44 344 THR A CA 1
ATOM 2739 C C . THR A 1 344 ? 14.238 14.734 -22.027 1.00 92.44 344 THR A C 1
ATOM 2741 O O . THR A 1 344 ? 13.052 14.711 -21.693 1.00 92.44 344 THR A O 1
ATOM 2744 N N . ALA A 1 345 ? 14.981 15.823 -21.900 1.00 89.94 345 ALA A N 1
ATOM 2745 C CA . ALA A 1 345 ? 14.492 17.162 -21.608 1.00 89.94 345 ALA A CA 1
ATOM 2746 C C . ALA A 1 345 ? 14.101 17.937 -22.882 1.00 89.94 345 ALA A C 1
ATOM 2748 O O . ALA A 1 345 ? 13.421 18.958 -22.782 1.00 89.94 345 ALA A O 1
ATOM 2749 N N . GLN A 1 346 ? 14.493 17.480 -24.080 1.00 86.75 346 GLN A N 1
ATOM 2750 C CA . GLN A 1 346 ? 14.195 18.176 -25.337 1.00 86.75 346 GLN A CA 1
ATOM 2751 C C . GLN A 1 346 ? 12.692 18.226 -25.634 1.00 86.75 346 GLN A C 1
ATOM 2753 O O . GLN A 1 346 ? 11.993 17.216 -25.570 1.00 86.75 346 GLN A O 1
ATOM 2758 N N . GLU A 1 347 ? 12.199 19.399 -26.039 1.00 76.38 347 GLU A N 1
ATOM 2759 C CA . GLU A 1 347 ? 10.810 19.669 -26.450 1.00 76.38 347 GLU A CA 1
ATOM 2760 C C . GLU A 1 347 ? 10.598 19.517 -27.964 1.00 76.38 347 GLU A C 1
ATOM 2762 O O . GLU A 1 347 ? 10.039 20.383 -28.629 1.00 76.38 347 GLU A O 1
ATOM 2767 N N . ASN A 1 348 ? 11.076 18.410 -28.534 1.00 71.00 348 ASN A N 1
ATOM 2768 C CA . ASN A 1 348 ? 11.062 18.207 -29.990 1.00 71.00 348 ASN A CA 1
ATOM 2769 C C . ASN A 1 348 ? 9.851 17.394 -30.491 1.00 71.00 348 ASN A C 1
ATOM 2771 O O . ASN A 1 348 ? 9.770 17.071 -31.676 1.00 71.00 348 ASN A O 1
ATOM 2775 N N . ASP A 1 349 ? 8.924 17.026 -29.604 1.00 64.62 349 ASP A N 1
ATOM 2776 C CA . ASP A 1 349 ? 7.738 16.225 -29.903 1.00 64.62 349 ASP A CA 1
ATOM 2777 C C . ASP A 1 349 ? 6.456 17.076 -29.943 1.00 64.62 349 ASP A C 1
ATOM 2779 O O . ASP A 1 349 ? 6.334 18.123 -29.316 1.00 64.62 349 ASP A O 1
ATOM 2783 N N . THR A 1 350 ? 5.450 16.612 -30.687 1.00 62.62 350 THR A N 1
ATOM 2784 C CA . THR A 1 350 ? 4.117 17.242 -30.746 1.00 62.62 350 THR A CA 1
ATOM 2785 C C . THR A 1 350 ? 3.205 16.811 -29.596 1.00 62.62 350 THR A C 1
ATOM 2787 O O . THR A 1 350 ? 2.006 17.106 -29.605 1.00 62.62 350 THR A O 1
ATOM 2790 N N . MET A 1 351 ? 3.739 16.088 -28.605 1.00 63.41 351 MET A N 1
ATOM 2791 C CA . MET A 1 351 ? 2.970 15.673 -27.440 1.00 63.41 351 MET A CA 1
ATOM 2792 C C . MET A 1 351 ? 2.599 16.914 -26.630 1.00 63.41 351 MET A C 1
ATOM 2794 O O . MET A 1 351 ? 3.455 17.568 -26.040 1.00 63.41 351 MET A O 1
ATOM 2798 N N . GLY A 1 352 ? 1.302 17.234 -26.587 1.00 59.94 352 GLY A N 1
ATOM 2799 C CA . GLY A 1 352 ? 0.789 18.254 -25.674 1.00 59.94 352 GLY A CA 1
ATOM 2800 C C . GLY A 1 352 ? 1.183 17.945 -24.224 1.00 59.94 352 GLY A C 1
ATOM 2801 O O . GLY A 1 352 ? 1.558 16.815 -23.909 1.00 59.94 352 GLY A O 1
ATOM 2802 N N . MET A 1 353 ? 1.061 18.931 -23.329 1.00 56.38 353 MET A N 1
ATOM 2803 C CA . MET A 1 353 ? 1.355 18.819 -21.886 1.00 56.38 353 MET A CA 1
ATOM 2804 C C . MET A 1 353 ? 0.380 17.883 -21.129 1.00 56.38 353 MET A C 1
ATOM 2806 O O . MET A 1 353 ? -0.155 18.229 -20.079 1.00 56.38 353 MET A O 1
ATOM 2810 N N . SER A 1 354 ? 0.091 16.705 -21.681 1.00 54.94 354 SER A N 1
ATOM 2811 C CA . SER A 1 354 ? -0.619 15.623 -21.016 1.00 54.94 354 SER A CA 1
ATOM 2812 C C . SER A 1 354 ? 0.359 14.836 -20.151 1.00 54.94 354 SER A C 1
ATOM 2814 O O . SER A 1 354 ? 1.421 14.409 -20.604 1.00 54.94 354 SER A O 1
ATOM 2816 N N . TRP A 1 355 ? -0.027 14.644 -18.894 1.00 63.72 355 TRP A N 1
ATOM 2817 C CA . TRP A 1 355 ? 0.840 14.168 -17.816 1.00 63.72 355 TRP A CA 1
ATOM 2818 C C . TRP A 1 355 ? 1.111 12.657 -17.860 1.00 63.72 355 TRP A C 1
ATOM 2820 O O . TRP A 1 355 ? 2.142 12.209 -17.371 1.00 63.72 355 TRP A O 1
ATOM 2830 N N . ILE A 1 356 ? 0.214 11.879 -18.477 1.00 58.62 356 ILE A N 1
ATOM 2831 C CA . ILE A 1 356 ? 0.359 10.438 -18.729 1.00 58.62 356 ILE A CA 1
ATOM 2832 C C . ILE A 1 356 ? -0.229 10.162 -20.108 1.00 58.62 356 ILE A C 1
ATOM 2834 O O . ILE A 1 356 ? -1.385 10.509 -20.365 1.00 58.62 356 ILE A O 1
ATOM 2838 N N . THR A 1 357 ? 0.530 9.516 -20.990 1.00 55.47 357 THR A N 1
ATOM 2839 C CA . THR A 1 357 ? -0.020 9.041 -22.267 1.00 55.47 357 THR A CA 1
ATOM 2840 C C . THR A 1 357 ? -0.078 7.519 -22.281 1.00 55.47 357 THR A C 1
ATOM 2842 O O . THR A 1 357 ? 0.923 6.824 -22.117 1.00 55.47 357 THR A O 1
ATOM 2845 N N . TYR A 1 358 ? -1.310 7.015 -22.397 1.00 55.34 358 TYR A N 1
ATOM 2846 C CA . TYR A 1 358 ? -1.633 5.599 -22.568 1.00 55.34 358 TYR A CA 1
ATOM 2847 C C . TYR A 1 358 ? -1.235 5.142 -23.977 1.00 55.34 358 TYR A C 1
ATOM 2849 O O . TYR A 1 358 ? -1.150 5.970 -24.881 1.00 55.34 358 TYR A O 1
ATOM 2857 N N . PRO A 1 359 ? -0.959 3.840 -24.142 1.00 50.88 359 PRO A N 1
ATOM 2858 C CA . PRO A 1 359 ? 0.251 3.321 -24.767 1.00 50.88 359 PRO A CA 1
ATOM 2859 C C . PRO A 1 359 ? 0.445 3.815 -26.193 1.00 50.88 359 PRO A C 1
ATOM 2861 O O . PRO A 1 359 ? -0.527 3.978 -26.931 1.00 50.88 359 PRO A O 1
ATOM 2864 N N . ILE A 1 360 ? 1.718 3.956 -26.576 1.00 45.81 360 ILE A N 1
ATOM 2865 C CA . ILE A 1 360 ? 2.142 4.169 -27.960 1.00 45.81 360 ILE A CA 1
ATOM 2866 C C . ILE A 1 360 ? 1.442 3.096 -28.802 1.00 45.81 360 ILE A C 1
ATOM 2868 O O . ILE A 1 360 ? 1.766 1.911 -28.704 1.00 45.81 360 ILE A O 1
ATOM 2872 N N . GLN A 1 361 ? 0.432 3.490 -29.581 1.00 41.69 361 GLN A N 1
ATOM 2873 C CA . GLN A 1 361 ? -0.089 2.644 -30.647 1.00 41.69 361 GLN A CA 1
ATOM 2874 C C . GLN A 1 361 ? 1.048 2.536 -31.662 1.00 41.69 361 GLN A C 1
ATOM 2876 O O . GLN A 1 361 ? 1.263 3.458 -32.444 1.00 41.69 361 GLN A O 1
ATOM 2881 N N . ARG A 1 362 ? 1.853 1.479 -31.541 1.00 42.19 362 ARG A N 1
ATOM 2882 C CA . ARG A 1 362 ? 2.831 1.113 -32.562 1.00 42.19 362 ARG A CA 1
ATOM 2883 C C . ARG A 1 362 ? 2.132 0.465 -33.740 1.00 42.19 362 ARG A C 1
ATOM 2885 O O . ARG A 1 362 ? 1.206 -0.342 -33.486 1.00 42.19 362 ARG A O 1
#

Sequence (362 aa):
MMRAITFVIFSLTLFSCHTKQSENTVSIETGPRADSVNTVNNLTDDEIQAITYCEFDNLHLNFDSVLDVKTAKQLLKKDPSIEYYLQNESFHVFQIVKQDILARKPLAKKLGLSSQALIVEQQTILGYPNRAFILWVDSGRVGFESEPYSCPSVTMGKGFFQGRARVSLIDIKNQKIINTIPIYGASWEGIRDCFTIPFCIANPKYKSELGQLKYHALGGDSIKDGRADVLYLDDYNGDGKKHEFALYEQMGCISCFSTLFGYNEKADSLINYTVVLEETDLDSALSKPYTTASTWVSQLFTLKPKKGIYDFVMNYRGRGGNLCYYNIAFSKENNRFEGTLKFTAQENDTMGMSWITYPIQR

Radius of gyration: 22.9 Å; chains: 1; bounding box: 53×86×60 Å

Secondary structure (DSSP, 8-state):
------------------------------S----TTSSSTTS-TTSS---EE----TTPEEGGGSPPHHHHHHHTTT-GGGHHHHH-HHHHHHHHHHHHHHHHHHHHHHTT--TT-EEEEEEEETTEEEEEEEEEEEEEEEEE--S---TTHHHH-SEEEEEEEEEEEEETTTTEEEEEEE---GGGTTTEE-EEEEEEE--GGGTTTTT---SEEES--SSS-EEEETT--B-SSSSS---EEEEEEESSSS-EEEEEEEEETTTTEEEE--EEEEEEESS-TT---EEEEES-EESGGGSPPBTTEEEEEEE-GGGT--EEEEEEEEETTTTEEEEEEEEE----S---S-SEE-----

Foldseek 3Di:
DDDDDDDDDDDPPDPDPDPPPPPPPDDDDPDPDDDPPPPVPPDDPVPQQPAAFDDDDPQWAFLVPLDDPVVLVVCCVVPVVSVVLVPAQLSVLSNVLSVVQVVCQVLCVLQVHDNQKTQSDKAAFPVHNQKIKTKIFGRWTKHAAPDDDFLQCLQLPRIKIKHQIKIFIGRNVNSYTPDIDTDDDPVQVSRYRMDIGAQKHAAQVCQPPQPGRQFHFPPADNVGIGTTPQQFFDDLQLPPGRFKGKHWGGPHSQFIKIWMWGADPVVRGIDTAKEKEFEEEPVDPPDDTDIDIDRIDGCSSVDHADNQWDWWWFDPLVVPDWIKTWTWGQDPVVRHIYTYIYTYNDPPDPDDPDGIDDHDPD

pLDDT: mean 81.27, std 22.6, range [25.19, 98.88]